Protein 5YXM (pdb70)

Secondary structure (DSSP, 8-state):
-PBPHHHHHHHHHHHHTS-GGG-SEEE--S-SSPB----GGGGG-TT-SEEE--SS---S----TT-TT--EEE--SS--------GGGTTT--EEE--SS-----TTGGG-TT--EEE-TTS---SHHHHHGGGG-TT--EEE-TTSHHHHHHHHTT-HHHHHHHHHHHSTT--EETTEEPPHHHHHHHHHH-

InterPro domains:
  IPR001611 Leucine-rich repeat [PS51450] (71-92)
  IPR001611 Leucine-rich repeat [PS51450] (94-115)
  IPR001611 Leucine-rich repeat [PS51450] (116-137)
  IPR025875 Leucine rich repeat 4 [PF12799] (51-89)
  IPR025875 Leucine rich repeat 4 [PF12799] (94-132)
  IPR032675 Leucine-rich repeat domain superfamily [G3DSA:3.80.10.10] (1-198)

Foldseek 3Di:
DAQAPVNLQVVQCVVPVDDQLQDQERASAQDVQFHADHAQVLLSNQNYQAYANAHGAYADDENNANNAQHAEYHHAHYAYADQDHCLRCLVHYAEYHHAHYAHAAQPNVLSNQNYAYYHHEQYAHADCVRLLSCLNNLNHAYYEHHNHNNCVVCVVVVRNLVVLLSSCLSRVRHQYYNNHGCDPVSSVVSVVVD

Sequence (194 aa):
KATTIKDAIRIFEERKSVVATEAEKVELHGMIPPIEKMDATLSTLKKACKHLALSTNNIEKISSLSGMMEENNLRILSLGRNLIKKIENLDAVADTLEELWISYNQIASLSGIEKLVNLRRVLYMMSNNKIITNWGEIDKLAALDDKLEEDLLLAGNPLYNDYKENNNATSSEEYRIEVVKRLPNLKKLDGMMPVDVDEREQQANVAR

Organism: Chlamydomonas reinhardtii (NCBI:txid3055)

Solvent-accessible surface area: 9622 Å² total; per-residue (Å²): 214,33,12,64,0,143,69,0,15,140,38,7,56,116,142,108,101,69,85,1,61,128,14,108,106,0,44,0,77,29,6,161,49,47,0,90,163,8,46,77,39,0,40,52,0,137,31,0,64,36,0,8,0,22,72,9,54,0,110,104,0,33,43,4,72,23,1,126,52,0,73,30,0,9,0,11,128,9,66,0,110,118,7,45,85,4,103,45,1,16,106,28,0,59,22,0,68,0,17,90,8,71,0,56,40,0,60,14,0,73,112,0,89,33,0,87,3,0,72,0,9,54,3,102,0,75,64,40,37,24,0,70,71,1,59,66,10,130,118,11,50,12,0,42,3,25,22,1,30,8,35,50,63,40,132,136,114,146,20,43,86,96,0,13,20,34,0,0,60,62,11,56,109,1,125,82,0,24,60,108,96,14,75,99,80,24,62,97,83,0,83,136,59,115

GO terms:
  GO:0036157 outer dynein arm (C, IDA)

Structure (mmCIF, N/CA/C/O backbone):
data_5YXM
#
_entry.id   5YXM
#
_cell.length_a   53.536
_cell.length_b   69.230
_cell.length_c   74.775
_cell.angle_alpha   90.00
_cell.angle_beta   90.00
_cell.angle_gamma   90.00
#
_symmetry.space_group_name_H-M   'P 21 21 21'
#
loop_
_entity.id
_entity.type
_entity.pdbx_description
1 polymer 'Dynein light chain 1, axonemal'
2 non-polymer 'PHOSPHATE ION'
3 water water
#
loop_
_atom_site.group_PDB
_atom_site.id
_atom_site.type_symbol
_atom_site.label_atom_id
_atom_site.label_alt_id
_atom_site.label_comp_id
_atom_site.label_asym_id
_atom_site.label_entity_id
_atom_site.label_seq_id
_atom_site.pdbx_PDB_ins_code
_atom_site.Cartn_x
_atom_site.Cartn_y
_atom_site.Cartn_z
_atom_site.occupancy
_atom_site.B_iso_or_equiv
_atom_site.auth_seq_id
_atom_site.auth_comp_id
_atom_site.auth_asym_id
_atom_site.auth_atom_id
_atom_site.pdbx_PDB_model_num
ATOM 1 N N . LYS A 1 8 ? 3.543 66.439 14.079 1.00 43.85 3 LYS A N 1
ATOM 2 C CA . LYS A 1 8 ? 3.149 65.345 14.952 1.00 40.77 3 LYS A CA 1
ATOM 3 C C . LYS A 1 8 ? 4.153 65.141 16.080 1.00 33.26 3 LYS A C 1
ATOM 4 O O . LYS A 1 8 ? 3.756 65.076 17.237 1.00 35.05 3 LYS A O 1
ATOM 10 N N . ALA A 1 9 ? 5.444 65.045 15.759 1.00 28.90 4 ALA A N 1
ATOM 11 C CA . ALA A 1 9 ? 6.442 64.898 16.813 1.00 22.36 4 ALA A CA 1
ATOM 12 C C . ALA A 1 9 ? 6.364 66.067 17.787 1.00 23.22 4 ALA A C 1
ATOM 13 O O . ALA A 1 9 ? 6.107 67.209 17.396 1.00 24.39 4 ALA A O 1
ATOM 15 N N . THR A 1 10 ? 6.602 65.783 19.062 1.00 18.89 5 THR A N 1
ATOM 16 C CA . THR A 1 10 ? 6.625 66.842 20.064 1.00 17.51 5 THR A CA 1
ATOM 17 C C . THR A 1 10 ? 7.834 67.743 19.848 1.00 19.66 5 THR A C 1
ATOM 18 O O . THR A 1 10 ? 8.964 67.262 19.724 1.00 17.73 5 THR A O 1
ATOM 22 N N . THR A 1 11 ? 7.599 69.051 19.776 1.00 17.41 6 THR A N 1
ATOM 23 C CA . THR A 1 11 ? 8.701 70.006 19.689 1.00 15.55 6 THR A CA 1
ATOM 24 C C . THR A 1 11 ? 9.279 70.317 21.067 1.00 16.59 6 THR A C 1
ATOM 25 O O . THR A 1 11 ? 8.676 70.045 22.105 1.00 16.53 6 THR A O 1
ATOM 29 N N . ILE A 1 12 ? 10.483 70.882 21.074 1.00 15.20 7 ILE A N 1
ATOM 30 C CA . ILE A 1 12 ? 11.085 71.275 22.352 1.00 15.39 7 ILE A CA 1
ATOM 31 C C . ILE A 1 12 ? 10.173 72.247 23.092 1.00 15.18 7 ILE A C 1
ATOM 32 O O . ILE A 1 12 ? 9.942 72.094 24.303 1.00 16.73 7 ILE A O 1
ATOM 37 N N . LYS A 1 13 ? 9.628 73.236 22.381 1.00 15.73 8 LYS A N 1
ATOM 38 C CA . LYS A 1 13 ? 8.727 74.204 23.002 1.00 15.77 8 LYS A CA 1
ATOM 39 C C . LYS A 1 13 ? 7.558 73.503 23.677 1.00 18.66 8 LYS A C 1
ATOM 40 O O . LYS A 1 13 ? 7.207 73.817 24.820 1.00 18.13 8 LYS A O 1
ATOM 46 N N . ASP A 1 14 ? 6.925 72.563 22.972 1.00 16.66 9 ASP A N 1
ATOM 47 C CA . ASP A 1 14 ? 5.778 71.866 23.540 1.00 19.48 9 ASP A CA 1
ATOM 48 C C . ASP A 1 14 ? 6.180 70.986 24.714 1.00 16.93 9 ASP A C 1
ATOM 49 O O . ASP A 1 14 ? 5.425 70.869 25.686 1.00 18.39 9 ASP A O 1
ATOM 54 N N . ALA A 1 15 ? 7.334 70.316 24.624 1.00 15.14 10 ALA A N 1
ATOM 55 C CA . ALA A 1 15 ? 7.806 69.505 25.743 1.00 14.11 10 ALA A CA 1
ATOM 56 C C . ALA A 1 15 ? 8.099 70.362 26.964 1.00 15.57 10 ALA A C 1
ATOM 57 O O . ALA A 1 15 ? 7.824 69.947 28.093 1.00 15.17 10 ALA A O 1
ATOM 59 N N . ILE A 1 16 ? 8.661 71.560 26.758 1.00 15.12 11 ILE A N 1
ATOM 60 C CA . ILE A 1 16 ? 8.898 72.453 27.892 1.00 13.67 11 ILE A CA 1
ATOM 61 C C . ILE A 1 16 ? 7.575 72.840 28.549 1.00 15.80 11 ILE A C 1
ATOM 62 O O . ILE A 1 16 ? 7.462 72.878 29.781 1.00 17.89 11 ILE A O 1
ATOM 67 N N . ARG A 1 17 ? 6.546 73.138 27.745 1.00 16.74 12 ARG A N 1
ATOM 68 C CA . ARG A 1 17 ? 5.238 73.483 28.314 1.00 19.37 12 ARG A CA 1
ATOM 69 C C . ARG A 1 17 ? 4.670 72.334 29.140 1.00 18.76 12 ARG A C 1
ATOM 70 O O . ARG A 1 17 ? 4.096 72.554 30.213 1.00 21.24 12 ARG A O 1
ATOM 78 N N . ILE A 1 18 ? 4.842 71.098 28.670 1.00 18.23 13 ILE A N 1
ATOM 79 C CA . ILE A 1 18 ? 4.369 69.934 29.414 1.00 18.27 13 ILE A CA 1
ATOM 80 C C . ILE A 1 18 ? 5.116 69.817 30.740 1.00 19.34 13 ILE A C 1
ATOM 81 O O . ILE A 1 18 ? 4.515 69.590 31.801 1.00 20.88 13 ILE A O 1
ATOM 86 N N . PHE A 1 19 ? 6.434 70.005 30.698 1.00 18.09 14 PHE A N 1
ATOM 87 C CA . PHE A 1 19 ? 7.259 69.971 31.903 1.00 16.52 14 PHE A CA 1
ATOM 88 C C . PHE A 1 19 ? 6.842 71.047 32.906 1.00 17.90 14 PHE A C 1
ATOM 89 O O . PHE A 1 19 ? 6.723 70.776 34.107 1.00 21.38 14 PHE A O 1
ATOM 97 N N . GLU A 1 20 ? 6.636 72.290 32.445 1.00 18.49 15 GLU A N 1
ATOM 98 C CA . GLU A 1 20 ? 6.246 73.348 33.374 1.00 19.25 15 GLU A CA 1
ATOM 99 C C . GLU A 1 20 ? 4.902 73.057 34.021 1.00 22.59 15 GLU A C 1
ATOM 100 O O . GLU A 1 20 ? 4.691 73.389 35.195 1.00 25.12 15 GLU A O 1
ATOM 106 N N . GLU A 1 21 ? 3.979 72.446 33.279 1.00 23.54 16 GLU A N 1
ATOM 107 C CA . GLU A 1 21 ? 2.675 72.159 33.859 1.00 27.76 16 GLU A CA 1
ATOM 108 C C . GLU A 1 21 ? 2.780 71.015 34.860 1.00 26.74 16 GLU A C 1
ATOM 109 O O . GLU A 1 21 ? 2.129 71.042 35.907 1.00 28.82 16 GLU A O 1
ATOM 115 N N . ARG A 1 22 ? 3.625 70.018 34.568 1.00 24.90 17 ARG A N 1
ATOM 116 C CA . ARG A 1 22 ? 3.786 68.895 35.487 1.00 24.40 17 ARG A CA 1
ATOM 117 C C . ARG A 1 22 ? 4.515 69.317 36.754 1.00 24.96 17 ARG A C 1
ATOM 118 O O . ARG A 1 22 ? 4.168 68.871 37.855 1.00 28.31 17 ARG A O 1
ATOM 126 N N . LYS A 1 23 ? 5.523 70.170 36.629 1.00 23.05 18 LYS A N 1
ATOM 127 C CA . LYS A 1 23 ? 6.398 70.467 37.753 1.00 24.38 18 LYS A CA 1
ATOM 128 C C . LYS A 1 23 ? 6.147 71.834 38.377 1.00 28.27 18 LYS A C 1
ATOM 129 O O . LYS A 1 23 ? 6.767 72.146 39.400 1.00 30.46 18 LYS A O 1
ATOM 135 N N . SER A 1 24 ? 5.268 72.651 37.793 1.00 25.76 19 SER A N 1
ATOM 136 C CA . SER A 1 24 ? 4.904 73.958 38.348 1.00 28.45 19 SER A CA 1
ATOM 137 C C . SER A 1 24 ? 6.130 74.838 38.587 1.00 29.50 19 SER A C 1
ATOM 138 O O . SER A 1 24 ? 6.312 75.411 39.662 1.00 32.51 19 SER A O 1
ATOM 141 N N . VAL A 1 25 ? 6.984 74.938 37.572 1.00 27.75 20 VAL A N 1
ATOM 142 C CA . VAL A 1 25 ? 8.174 75.775 37.634 1.00 28.49 20 VAL A CA 1
ATOM 143 C C . VAL A 1 25 ? 8.297 76.509 36.312 1.00 26.51 20 VAL A C 1
ATOM 144 O O . VAL A 1 25 ? 7.664 76.150 35.317 1.00 26.39 20 VAL A O 1
ATOM 148 N N . VAL A 1 26 ? 9.084 77.580 36.327 1.00 27.64 21 VAL A N 1
ATOM 149 C CA . VAL A 1 26 ? 9.449 78.298 35.113 1.00 25.29 21 VAL A CA 1
ATOM 150 C C . VAL A 1 26 ? 10.684 77.614 34.543 1.00 20.69 21 VAL A C 1
ATOM 151 O O . VAL A 1 26 ? 11.715 77.521 35.219 1.00 21.32 21 VAL A O 1
ATOM 155 N N . ALA A 1 27 ? 10.578 77.104 33.310 1.00 18.14 22 ALA A N 1
ATOM 156 C CA . ALA A 1 27 ? 11.646 76.232 32.830 1.00 17.13 22 ALA A CA 1
ATOM 157 C C . ALA A 1 27 ? 12.932 77.006 32.598 1.00 18.28 22 ALA A C 1
ATOM 158 O O . ALA A 1 27 ? 14.014 76.436 32.748 1.00 18.59 22 ALA A O 1
ATOM 160 N N . THR A 1 28 ? 12.843 78.306 32.282 1.00 16.65 23 THR A N 1
ATOM 161 C CA . THR A 1 28 ? 14.056 79.087 32.074 1.00 19.14 23 THR A CA 1
ATOM 162 C C . THR A 1 28 ? 14.900 79.201 33.330 1.00 19.35 23 THR A C 1
ATOM 163 O O . THR A 1 28 ? 16.082 79.549 33.230 1.00 20.54 23 THR A O 1
ATOM 167 N N . GLU A 1 29 ? 14.318 78.948 34.500 1.00 18.68 24 GLU A N 1
ATOM 168 C CA . GLU A 1 29 ? 15.000 79.062 35.786 1.00 21.54 24 GLU A CA 1
ATOM 169 C C . GLU A 1 29 ? 15.334 77.713 36.410 1.00 18.65 24 GLU A C 1
ATOM 170 O O . GLU A 1 29 ? 15.943 77.686 37.489 1.00 21.02 24 GLU A O 1
ATOM 176 N N . ALA A 1 30 ? 14.925 76.610 35.776 1.00 17.23 25 ALA A N 1
ATOM 177 C CA . ALA A 1 30 ? 15.068 75.266 36.336 1.00 16.91 25 ALA A CA 1
ATOM 178 C C . ALA A 1 30 ? 16.469 74.710 36.125 1.00 18.64 25 ALA A C 1
ATOM 179 O O . ALA A 1 30 ? 17.021 74.800 35.031 1.00 16.91 25 ALA A O 1
ATOM 181 N N . GLU A 1 31 ? 17.020 74.078 37.166 1.00 17.80 26 GLU A N 1
ATOM 182 C CA . GLU A 1 31 ? 18.308 73.400 37.012 1.00 17.75 26 GLU A CA 1
ATOM 183 C C . GLU A 1 31 ? 18.171 72.046 36.318 1.00 18.40 26 GLU A C 1
ATOM 184 O O . GLU A 1 31 ? 19.044 71.650 35.547 1.00 20.46 26 GLU A O 1
ATOM 190 N N . LYS A 1 32 ? 17.102 71.314 36.560 1.00 16.58 27 LYS A N 1
ATOM 191 C CA . LYS A 1 32 ? 16.875 70.035 35.893 1.00 14.60 27 LYS A CA 1
ATOM 192 C C . LYS A 1 32 ? 15.619 70.192 35.058 1.00 15.59 27 LYS A C 1
ATOM 193 O O . LYS A 1 32 ? 14.544 70.494 35.599 1.00 19.64 27 LYS A O 1
ATOM 199 N N . VAL A 1 33 ? 15.769 70.058 33.748 1.00 13.53 28 VAL A N 1
ATOM 200 C CA . VAL A 1 33 ? 14.658 70.196 32.820 1.00 14.20 28 VAL A CA 1
ATOM 201 C C . VAL A 1 33 ? 14.333 68.809 32.279 1.00 14.45 28 VAL A C 1
ATOM 202 O O . VAL A 1 33 ? 15.159 68.193 31.596 1.00 13.44 28 VAL A O 1
ATOM 206 N N . GLU A 1 34 ? 13.136 68.317 32.581 1.00 14.00 29 GLU A N 1
ATOM 207 C CA . GLU A 1 34 ? 12.748 66.934 32.284 1.00 14.02 29 GLU A CA 1
ATOM 208 C C . GLU A 1 34 ? 11.889 66.913 31.026 1.00 13.77 29 GLU A C 1
ATOM 209 O O . GLU A 1 34 ? 10.702 67.243 31.068 1.00 16.94 29 GLU A O 1
ATOM 215 N N . LEU A 1 35 ? 12.499 66.526 29.897 1.00 11.16 30 LEU A N 1
ATOM 216 C CA . LEU A 1 35 ? 11.811 66.421 28.614 1.00 12.75 30 LEU A CA 1
ATOM 217 C C . LEU A 1 35 ? 11.834 64.985 28.096 1.00 13.09 30 LEU A C 1
ATOM 218 O O . LEU A 1 35 ? 11.822 64.756 26.883 1.00 15.08 30 LEU A O 1
ATOM 223 N N . HIS A 1 36 ? 11.873 64.015 28.994 1.00 14.42 31 HIS A N 1
ATOM 224 C CA . HIS A 1 36 ? 12.013 62.628 28.581 1.00 15.18 31 HIS A CA 1
ATOM 225 C C . HIS A 1 36 ? 10.663 61.976 28.336 1.00 16.23 31 HIS A C 1
ATOM 226 O O . HIS A 1 36 ? 9.652 62.318 28.954 1.00 18.67 31 HIS A O 1
ATOM 233 N N . GLY A 1 37 ? 10.652 61.008 27.419 1.00 14.50 32 GLY A N 1
ATOM 234 C CA . GLY A 1 37 ? 9.490 60.170 27.249 1.00 15.35 32 GLY A CA 1
ATOM 235 C C . GLY A 1 37 ? 8.275 60.881 26.699 1.00 18.17 32 GLY A C 1
ATOM 236 O O . GLY A 1 37 ? 7.149 60.566 27.100 1.00 22.56 32 GLY A O 1
ATOM 237 N N . MET A 1 38 ? 8.466 61.833 25.786 1.00 17.18 33 MET A N 1
ATOM 238 C CA . MET A 1 38 ? 7.304 62.543 25.259 1.00 19.56 33 MET A CA 1
ATOM 239 C C . MET A 1 38 ? 6.511 61.643 24.326 1.00 22.41 33 MET A C 1
ATOM 240 O O . MET A 1 38 ? 7.058 60.741 23.683 1.00 21.26 33 MET A O 1
ATOM 245 N N . ILE A 1 39 ? 5.203 61.886 24.267 1.00 22.32 34 ILE A N 1
ATOM 246 C CA . ILE A 1 39 ? 4.313 61.178 23.354 1.00 24.99 34 ILE A CA 1
ATOM 247 C C . ILE A 1 39 ? 3.494 62.207 22.580 1.00 27.25 34 ILE A C 1
ATOM 248 O O . ILE A 1 39 ? 2.672 62.908 23.183 1.00 29.90 34 ILE A O 1
ATOM 253 N N . PRO A 1 40 ? 3.678 62.353 21.256 1.00 25.10 35 PRO A N 1
ATOM 254 C CA . PRO A 1 40 ? 4.637 61.630 20.416 1.00 23.61 35 PRO A CA 1
ATOM 255 C C . PRO A 1 40 ? 6.071 61.998 20.759 1.00 21.79 35 PRO A C 1
ATOM 256 O O . PRO A 1 40 ? 6.342 63.079 21.287 1.00 21.10 35 PRO A O 1
ATOM 260 N N . PRO A 1 41 ? 7.005 61.099 20.484 1.00 18.55 36 PRO A N 1
ATOM 261 C CA . PRO A 1 41 ? 8.393 61.374 20.862 1.00 15.94 36 PRO A CA 1
ATOM 262 C C . PRO A 1 41 ? 8.942 62.639 20.220 1.00 17.49 36 PRO A C 1
ATOM 263 O O . PRO A 1 41 ? 8.566 63.024 19.105 1.00 18.53 36 PRO A O 1
ATOM 267 N N . ILE A 1 42 ? 9.857 63.287 20.936 1.00 13.60 37 ILE A N 1
ATOM 268 C CA . ILE A 1 42 ? 10.631 64.358 20.326 1.00 14.05 37 ILE A CA 1
ATOM 269 C C . ILE A 1 42 ? 11.518 63.764 19.251 1.00 14.83 37 ILE A C 1
ATOM 270 O O . ILE A 1 42 ? 12.096 62.687 19.426 1.00 14.46 37 ILE A O 1
ATOM 275 N N . GLU A 1 43 ? 11.629 64.459 18.122 1.00 13.52 38 GLU A N 1
ATOM 276 C CA . GLU A 1 43 ? 12.512 64.012 17.052 1.00 14.75 38 GLU A CA 1
ATOM 277 C C . GLU A 1 43 ? 13.692 64.941 16.817 1.00 15.47 38 GLU A C 1
ATOM 278 O O . GLU A 1 43 ? 14.704 64.496 16.277 1.00 16.53 38 GLU A O 1
ATOM 284 N N . LYS A 1 44 ? 13.576 66.220 17.164 1.00 14.05 39 LYS A N 1
ATOM 285 C CA . LYS A 1 44 ? 14.598 67.215 16.859 1.00 14.62 39 LYS A CA 1
ATOM 286 C C . LYS A 1 44 ? 14.859 68.067 18.083 1.00 13.34 39 LYS A C 1
ATOM 287 O O . LYS A 1 44 ? 13.924 68.573 18.709 1.00 15.74 39 LYS A O 1
ATOM 293 N N . MET A 1 45 ? 16.135 68.253 18.391 1.00 12.07 40 MET A N 1
ATOM 294 C CA . MET A 1 45 ? 16.539 69.352 19.262 1.00 11.69 40 MET A CA 1
ATOM 295 C C . MET A 1 45 ? 16.457 70.633 18.443 1.00 11.90 40 MET A C 1
ATOM 296 O O . MET A 1 45 ? 16.569 70.607 17.210 1.00 15.70 40 MET A O 1
ATOM 301 N N . ASP A 1 46 ? 16.232 71.758 19.129 1.00 12.34 41 ASP A N 1
ATOM 302 C CA . ASP A 1 46 ? 16.078 73.004 18.387 1.00 12.45 41 ASP A CA 1
ATOM 303 C C . ASP A 1 46 ? 16.409 74.195 19.278 1.00 12.46 41 ASP A C 1
ATOM 304 O O . ASP A 1 46 ? 16.730 74.059 20.470 1.00 13.77 41 ASP A O 1
ATOM 309 N N . ALA A 1 47 ? 16.333 75.374 18.665 1.00 14.11 42 ALA A N 1
ATOM 310 C CA . ALA A 1 47 ? 16.793 76.622 19.268 1.00 15.26 42 ALA A CA 1
ATOM 311 C C . ALA A 1 47 ? 16.022 76.985 20.530 1.00 15.53 42 ALA A C 1
ATOM 312 O O . ALA A 1 47 ? 16.470 77.853 21.275 1.00 15.45 42 ALA A O 1
ATOM 314 N N . THR A 1 48 ? 14.866 76.372 20.777 1.00 14.93 43 THR A N 1
ATOM 315 C CA . THR A 1 48 ? 14.151 76.661 22.014 1.00 15.63 43 THR A CA 1
ATOM 316 C C . THR A 1 48 ? 14.954 76.228 23.238 1.00 13.66 43 THR A C 1
ATOM 317 O O . THR A 1 48 ? 14.757 76.793 24.327 1.00 16.41 43 THR A O 1
ATOM 321 N N . LEU A 1 49 ? 15.895 75.290 23.067 1.00 12.88 44 LEU A N 1
ATOM 322 C CA . LEU A 1 49 ? 16.773 74.922 24.179 1.00 12.46 44 LEU A CA 1
ATOM 323 C C . LEU A 1 49 ? 17.583 76.117 24.677 1.00 12.88 44 LEU A C 1
ATOM 324 O O . LEU A 1 49 ? 18.001 76.131 25.837 1.00 13.14 44 LEU A O 1
ATOM 329 N N . SER A 1 50 ? 17.842 77.113 23.819 1.00 12.87 45 SER A N 1
ATOM 330 C CA . SER A 1 50 ? 18.602 78.279 24.255 1.00 13.57 45 SER A CA 1
ATOM 331 C C . SER A 1 50 ? 17.900 79.045 25.367 1.00 15.86 45 SER A C 1
ATOM 332 O O . SER A 1 50 ? 18.538 79.880 26.014 1.00 18.82 45 SER A O 1
ATOM 335 N N . THR A 1 51 ? 16.605 78.806 25.582 1.00 14.26 46 THR A N 1
ATOM 336 C CA . THR A 1 51 ? 15.900 79.508 26.648 1.00 17.02 46 THR A CA 1
ATOM 337 C C . THR A 1 51 ? 16.214 78.932 28.021 1.00 15.81 46 THR A C 1
ATOM 338 O O . THR A 1 51 ? 15.958 79.614 29.022 1.00 19.10 46 THR A O 1
ATOM 342 N N . LEU A 1 52 ? 16.781 77.734 28.075 1.00 14.59 47 LEU A N 1
ATOM 343 C CA . LEU A 1 52 ? 16.981 77.018 29.343 1.00 15.50 47 LEU A CA 1
ATOM 344 C C . LEU A 1 52 ? 18.292 77.479 29.982 1.00 15.28 47 LEU A C 1
ATOM 345 O O . LEU A 1 52 ? 19.250 76.719 30.161 1.00 15.78 47 LEU A O 1
ATOM 350 N N . LYS A 1 53 ? 18.294 78.754 30.377 1.00 17.35 48 LYS A N 1
ATOM 351 C CA A LYS A 1 53 ? 19.544 79.379 30.778 0.51 19.33 48 LYS A CA 1
ATOM 352 C CA B LYS A 1 53 ? 19.514 79.423 30.819 0.49 19.42 48 LYS A CA 1
ATOM 353 C C . LYS A 1 53 ? 20.072 78.815 32.093 1.00 20.53 48 LYS A C 1
ATOM 354 O O . LYS A 1 53 ? 21.289 78.787 32.290 1.00 21.38 48 LYS A O 1
ATOM 365 N N . ALA A 1 54 ? 19.200 78.352 32.990 1.00 16.84 49 ALA A N 1
ATOM 366 C CA . ALA A 1 54 ? 19.658 77.840 34.276 1.00 16.44 49 ALA A CA 1
ATOM 367 C C . ALA A 1 54 ? 1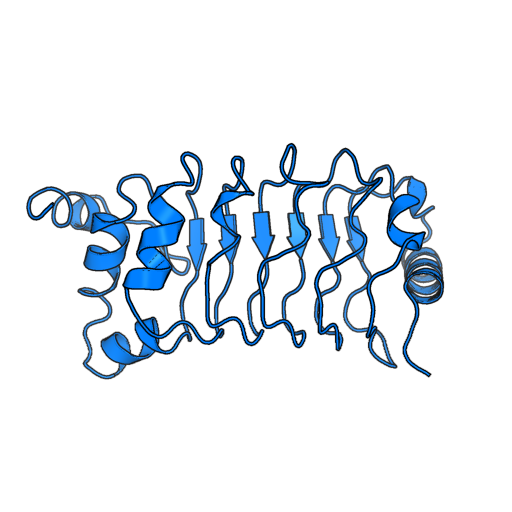9.969 76.349 34.246 1.00 17.01 49 ALA A C 1
ATOM 368 O O . ALA A 1 54 ? 20.449 75.814 35.248 1.00 18.27 49 ALA A O 1
ATOM 370 N N . CYS A 1 55 ? 19.764 75.692 33.127 1.00 16.07 50 CYS A N 1
ATOM 371 C CA . CYS A 1 55 ? 19.761 74.234 33.107 1.00 15.76 50 CYS A CA 1
ATOM 372 C C . CYS A 1 55 ? 21.155 73.653 33.326 1.00 16.12 50 CYS A C 1
ATOM 373 O O . CYS A 1 55 ? 22.110 73.982 32.605 1.00 16.02 50 CYS A O 1
ATOM 376 N N . LYS A 1 56 ? 21.255 72.793 34.336 1.00 13.15 51 LYS A N 1
ATOM 377 C CA . LYS A 1 56 ? 22.455 72.017 34.629 1.00 14.13 51 LYS A CA 1
ATOM 378 C C . LYS A 1 56 ? 22.314 70.564 34.198 1.00 13.10 51 LYS A C 1
ATOM 379 O O . LYS A 1 56 ? 23.328 69.915 33.922 1.00 15.59 51 LYS A O 1
ATOM 385 N N . HIS A 1 57 ? 21.087 70.066 34.080 1.00 13.77 52 HIS A N 1
ATOM 386 C CA . HIS A 1 57 ? 20.817 68.665 33.739 1.00 12.75 52 HIS A CA 1
ATOM 387 C C . HIS A 1 57 ? 19.656 68.681 32.765 1.00 12.58 52 HIS A C 1
ATOM 388 O O . HIS A 1 57 ? 18.533 69.018 33.149 1.00 14.80 52 HIS A O 1
ATOM 395 N N . LEU A 1 58 ? 19.942 68.387 31.493 1.00 11.25 53 LEU A N 1
ATOM 396 C CA . LEU A 1 58 ? 18.941 68.368 30.432 1.00 10.99 53 LEU A CA 1
ATOM 397 C C . LEU A 1 58 ? 18.611 66.911 30.148 1.00 11.44 53 LEU A C 1
ATOM 398 O O . LEU A 1 58 ? 19.471 66.171 29.661 1.00 12.88 53 LEU A O 1
ATOM 403 N N . ALA A 1 59 ? 17.369 66.500 30.423 1.00 11.49 54 ALA A N 1
ATOM 404 C CA . ALA A 1 59 ? 16.955 65.100 30.240 1.00 11.49 54 ALA A CA 1
ATOM 405 C C . ALA A 1 59 ? 16.071 65.014 29.000 1.00 12.47 54 ALA A C 1
ATOM 406 O O . ALA A 1 59 ? 14.901 65.410 29.031 1.00 13.63 54 ALA A O 1
ATOM 408 N N . LEU A 1 60 ? 16.656 64.542 27.903 1.00 9.87 55 LEU A N 1
ATOM 409 C CA . LEU A 1 60 ? 15.965 64.361 26.634 1.00 10.79 55 LEU A CA 1
ATOM 410 C C . LEU A 1 60 ? 15.878 62.880 26.281 1.00 10.77 55 LEU A C 1
ATOM 411 O O . LEU A 1 60 ? 15.649 62.515 25.125 1.00 11.63 55 LEU A O 1
ATOM 416 N N . SER A 1 61 ? 16.053 62.021 27.277 1.00 10.96 56 SER A N 1
ATOM 417 C CA . SER A 1 61 ? 16.073 60.586 27.065 1.00 10.66 56 SER A CA 1
ATOM 418 C C . SER A 1 61 ? 14.695 60.066 26.657 1.00 11.87 56 SER A C 1
ATOM 419 O O . SER A 1 61 ? 13.653 60.709 26.860 1.00 13.89 56 SER A O 1
ATOM 422 N N . THR A 1 62 ? 14.699 58.876 26.054 1.00 10.58 57 THR A N 1
ATOM 423 C CA . THR A 1 62 ? 13.473 58.157 25.728 1.00 11.21 57 THR A CA 1
ATOM 424 C C . THR A 1 62 ? 12.614 58.993 24.771 1.00 10.65 57 THR A C 1
ATOM 425 O O . THR A 1 62 ? 11.450 59.287 25.027 1.00 14.09 57 THR A O 1
ATOM 429 N N . ASN A 1 63 ? 13.223 59.336 23.640 1.00 10.84 58 ASN A N 1
ATOM 430 C CA . ASN A 1 63 ? 12.545 60.031 22.547 1.00 12.13 58 ASN A CA 1
ATOM 431 C C . ASN A 1 63 ? 13.020 59.379 21.251 1.00 13.49 58 ASN A C 1
ATOM 432 O O . ASN A 1 63 ? 13.512 58.237 21.245 1.00 14.38 58 ASN A O 1
ATOM 437 N N . ASN A 1 64 ? 12.877 60.096 20.134 1.00 12.62 59 ASN A N 1
ATOM 438 C CA . ASN A 1 64 ? 13.261 59.579 18.824 1.00 13.41 59 ASN A CA 1
ATOM 439 C C . ASN A 1 64 ? 14.277 60.509 18.169 1.00 12.46 59 ASN A C 1
ATOM 440 O O . ASN A 1 64 ? 14.235 60.739 16.952 1.00 14.76 59 ASN A O 1
ATOM 445 N N . ILE A 1 65 ? 15.177 61.081 18.970 1.00 12.06 60 ILE A N 1
ATOM 446 C CA . ILE A 1 65 ? 16.143 62.043 18.453 1.00 11.14 60 ILE A CA 1
ATOM 447 C C . ILE A 1 65 ? 17.214 61.317 17.652 1.00 13.48 60 ILE A C 1
ATOM 448 O O . ILE A 1 65 ? 17.806 60.337 18.124 1.00 14.76 60 ILE A O 1
ATOM 453 N N . GLU A 1 66 ? 17.491 61.808 16.445 1.00 13.68 61 GLU A N 1
ATOM 454 C CA . GLU A 1 66 ? 18.492 61.185 15.593 1.00 16.42 61 GLU A CA 1
ATOM 455 C C . GLU A 1 66 ? 19.807 61.936 15.581 1.00 16.44 61 GLU A C 1
ATOM 456 O O . GLU A 1 66 ? 20.836 61.336 15.255 1.00 19.63 61 GLU A O 1
ATOM 462 N N . LYS A 1 67 ? 19.790 63.224 15.919 1.00 15.00 62 LYS A N 1
ATOM 463 C CA . LYS A 1 67 ? 20.952 64.088 15.798 1.00 14.19 62 LYS A CA 1
ATOM 464 C C . LYS A 1 67 ? 21.095 64.929 17.050 1.00 13.77 62 LYS A C 1
ATOM 465 O O . LYS A 1 67 ? 20.129 65.564 17.481 1.00 14.71 62 LYS A O 1
ATOM 471 N N . ILE A 1 68 ? 22.295 64.960 17.626 1.00 13.04 63 ILE A N 1
ATOM 472 C CA . ILE A 1 68 ? 22.591 65.976 18.639 1.00 12.31 63 ILE A CA 1
ATOM 473 C C . ILE A 1 68 ? 22.686 67.318 17.923 1.00 12.94 63 ILE A C 1
ATOM 474 O O . ILE A 1 68 ? 23.403 67.434 16.934 1.00 14.81 63 ILE A O 1
ATOM 479 N N . SER A 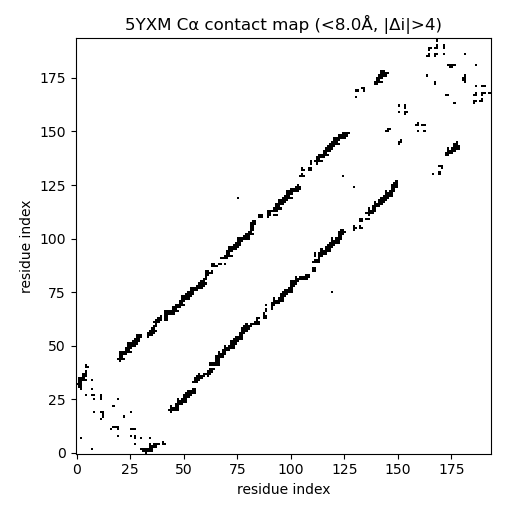1 69 ? 21.977 68.337 18.432 1.00 11.54 64 SER A N 1
ATOM 480 C CA . SER A 1 69 ? 22.063 69.671 17.834 1.00 13.03 64 SER A CA 1
ATOM 481 C C . SER A 1 69 ? 21.574 70.699 18.845 1.00 12.28 64 SER A C 1
ATOM 482 O O . SER A 1 69 ? 20.973 70.367 19.865 1.00 12.75 64 SER A O 1
ATOM 485 N N . SER A 1 70 ? 21.812 71.969 18.527 1.00 14.05 65 SER A N 1
ATOM 486 C CA . SER A 1 70 ? 21.065 73.082 19.137 1.00 13.32 65 SER A CA 1
ATOM 487 C C . SER A 1 70 ? 21.332 73.247 20.628 1.00 13.92 65 SER A C 1
ATOM 488 O O . SER A 1 70 ? 20.434 73.650 21.378 1.00 14.13 65 SER A O 1
ATOM 491 N N . LEU A 1 71 ? 22.580 73.050 21.046 1.00 12.95 66 LEU A N 1
ATOM 492 C CA . LEU A 1 71 ? 22.901 73.162 22.462 1.00 13.44 66 LEU A CA 1
ATOM 493 C C . LEU A 1 71 ? 23.374 74.559 22.877 1.00 13.68 66 LEU A C 1
ATOM 494 O O . LEU A 1 71 ? 23.683 74.752 24.053 1.00 16.57 66 LEU A O 1
ATOM 499 N N . SER A 1 72 ? 23.375 75.549 21.984 1.00 13.02 67 SER A N 1
ATOM 500 C CA . SER A 1 72 ? 23.819 76.886 22.360 1.00 14.69 67 SER A CA 1
ATOM 501 C C . SER A 1 72 ? 22.876 77.532 23.374 1.00 17.73 67 SER A C 1
ATOM 502 O O . SER A 1 72 ? 21.672 77.274 23.392 1.00 20.28 67 SER A O 1
ATOM 505 N N . GLY A 1 73 ? 23.443 78.392 24.219 1.00 16.94 68 GLY A N 1
ATOM 506 C CA . GLY A 1 73 ? 22.637 79.166 25.143 1.00 18.43 68 GLY A CA 1
ATOM 507 C C . GLY A 1 73 ? 22.433 78.536 26.508 1.00 18.50 68 GLY A C 1
ATOM 508 O O . GLY A 1 73 ? 21.828 79.184 27.380 1.00 22.30 68 GLY A O 1
ATOM 509 N N . MET A 1 74 ? 22.904 77.309 26.714 1.00 17.63 69 MET A N 1
ATOM 510 C CA A MET A 1 74 ? 22.813 76.666 28.025 0.60 18.59 69 MET A CA 1
ATOM 511 C CA B MET A 1 74 ? 22.817 76.627 28.008 0.40 18.26 69 MET A CA 1
ATOM 512 C C . MET A 1 74 ? 24.194 76.710 28.670 1.00 16.75 69 MET A C 1
ATOM 513 O O . MET A 1 74 ? 24.967 75.746 28.659 1.00 16.35 69 MET A O 1
ATOM 522 N N . GLU A 1 75 ? 24.480 77.862 29.278 1.00 18.98 70 GLU A N 1
ATOM 523 C CA A GLU A 1 75 ? 25.823 78.215 29.717 0.54 19.88 70 GLU A CA 1
ATOM 524 C CA B GLU A 1 75 ? 25.840 78.178 29.689 0.46 19.88 70 GLU A CA 1
ATOM 525 C C . GLU A 1 75 ? 26.266 77.481 30.973 1.00 19.08 70 GLU A C 1
ATOM 526 O O . GLU A 1 75 ? 27.441 77.573 31.334 1.00 22.44 70 GLU A O 1
ATOM 537 N N . ASN A 1 76 ? 25.373 76.772 31.657 1.00 20.29 71 ASN A N 1
ATOM 538 C CA A ASN A 1 76 ? 25.734 76.060 32.878 0.68 20.24 71 ASN A CA 1
ATOM 539 C CA B ASN A 1 76 ? 25.852 76.042 32.830 0.32 20.57 71 ASN A CA 1
ATOM 540 C C . ASN A 1 76 ? 25.497 74.563 32.769 1.00 17.93 71 ASN A C 1
ATOM 541 O O . ASN A 1 76 ? 25.479 73.891 33.803 1.00 18.41 71 ASN A O 1
ATOM 550 N N . LEU A 1 77 ? 25.294 74.034 31.561 1.00 15.00 72 LEU A N 1
ATOM 551 C CA . LEU A 1 77 ? 24.935 72.628 31.391 1.00 13.02 72 LEU A CA 1
ATOM 552 C C . LEU A 1 77 ? 26.062 71.708 31.855 1.00 14.39 72 LEU A C 1
ATOM 553 O O . LEU A 1 77 ? 27.197 71.814 31.378 1.00 15.52 72 LEU A O 1
ATOM 558 N N . ARG A 1 78 ? 25.743 70.814 32.785 1.00 13.55 73 ARG A N 1
ATOM 559 C CA . ARG A 1 78 ? 26.693 69.851 33.339 1.00 13.33 73 ARG A CA 1
ATOM 560 C C . ARG A 1 78 ? 26.411 68.428 32.901 1.00 14.27 73 ARG A C 1
ATOM 561 O O . ARG A 1 78 ? 27.355 67.666 32.707 1.00 14.48 73 ARG A O 1
ATOM 569 N N . ILE A 1 79 ? 25.138 68.064 32.764 1.00 11.35 74 ILE A N 1
ATOM 570 C CA . ILE A 1 79 ? 24.713 66.690 32.441 1.00 11.61 74 ILE A CA 1
ATOM 571 C C . ILE A 1 79 ? 23.830 66.766 31.213 1.00 12.34 74 ILE A C 1
ATOM 572 O O . ILE A 1 79 ? 22.780 67.421 31.235 1.00 12.46 74 ILE A O 1
ATOM 577 N N . LEU A 1 80 ? 24.250 66.122 30.137 1.00 10.12 75 LEU A N 1
ATOM 578 C CA . LEU A 1 80 ? 23.426 65.987 28.943 1.00 8.81 75 LEU A CA 1
ATOM 579 C C . LEU A 1 80 ? 22.960 64.543 28.859 1.00 10.27 75 LEU A C 1
ATOM 580 O O . LEU A 1 80 ? 23.779 63.627 28.739 1.00 10.25 75 LEU A O 1
ATOM 585 N N . SER A 1 81 ? 21.648 64.347 28.978 1.00 10.38 76 SER A N 1
ATOM 586 C CA . SER A 1 81 ? 21.049 63.018 29.085 1.00 9.59 76 SER A CA 1
ATOM 587 C C . SER A 1 81 ? 20.208 62.757 27.840 1.00 10.57 76 SER A C 1
ATOM 588 O O . SER A 1 81 ? 19.181 63.416 27.626 1.00 10.93 76 SER A O 1
ATOM 591 N N . LEU A 1 82 ? 20.661 61.791 27.027 1.00 9.84 77 LEU A N 1
ATOM 592 C CA . LEU A 1 82 ? 20.089 61.468 25.719 1.00 9.65 77 LEU A CA 1
ATOM 593 C C . LEU A 1 82 ? 19.895 59.967 25.538 1.00 9.71 77 LEU A C 1
ATOM 594 O O . LEU A 1 82 ? 19.782 59.496 24.400 1.00 9.86 77 LEU A O 1
ATOM 599 N N . GLY A 1 83 ? 19.896 59.196 26.628 1.00 9.64 78 GLY A N 1
ATOM 600 C CA . GLY A 1 83 ? 19.736 57.759 26.513 1.00 10.72 78 GLY A CA 1
ATOM 601 C C . GLY A 1 83 ? 18.418 57.396 25.857 1.00 11.07 78 GLY A C 1
ATOM 602 O O . GLY A 1 83 ? 17.462 58.161 25.894 1.00 10.68 78 GLY A O 1
ATOM 603 N N . ARG A 1 84 ? 18.379 56.210 25.236 1.00 10.85 79 ARG A N 1
ATOM 604 C CA . ARG A 1 84 ? 17.168 55.718 24.570 1.00 11.53 79 ARG A CA 1
ATOM 605 C C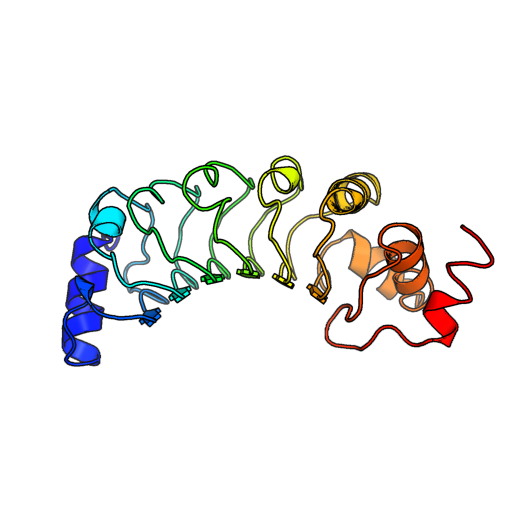 . ARG A 1 84 ? 16.667 56.715 23.529 1.00 13.17 79 ARG A C 1
ATOM 606 O O . ARG A 1 84 ? 15.528 57.183 23.563 1.00 13.15 79 ARG A O 1
ATOM 614 N N . ASN A 1 85 ? 17.539 57.001 22.563 1.00 11.41 80 ASN A N 1
ATOM 615 C CA . ASN A 1 85 ? 17.131 57.757 21.386 1.00 11.15 80 ASN A CA 1
ATOM 616 C C . ASN A 1 85 ? 17.629 57.000 20.156 1.00 13.76 80 ASN A C 1
ATOM 617 O O . ASN A 1 85 ? 17.803 55.780 20.217 1.00 15.21 80 ASN A O 1
ATOM 622 N N . LEU A 1 86 ? 17.865 57.692 19.036 1.00 12.35 81 LEU A N 1
ATOM 623 C CA . LEU A 1 86 ? 18.280 57.072 17.783 1.00 14.21 81 LEU A CA 1
ATOM 624 C C . LEU A 1 86 ? 19.578 57.685 17.275 1.00 13.67 81 LEU A C 1
ATOM 625 O O . LEU A 1 86 ? 19.827 57.741 16.059 1.00 18.47 81 LEU A O 1
ATOM 630 N N . ILE A 1 87 ? 20.431 58.114 18.205 1.00 12.67 82 ILE A N 1
ATOM 631 C CA . ILE A 1 87 ? 21.638 58.857 17.854 1.00 11.57 82 ILE A CA 1
ATOM 632 C C . ILE A 1 87 ? 22.725 57.918 17.360 1.00 14.14 82 ILE A C 1
ATOM 633 O O . ILE A 1 87 ? 22.951 56.840 17.913 1.00 14.63 82 ILE A O 1
ATOM 638 N N . LYS A 1 88 ? 23.426 58.343 16.310 1.00 14.87 83 LYS A N 1
ATOM 639 C CA . LYS A 1 88 ? 24.507 57.555 15.750 1.00 16.35 83 LYS A CA 1
ATOM 640 C C . LYS A 1 88 ? 25.876 58.182 15.937 1.00 18.26 83 LYS A C 1
ATOM 641 O O . LYS A 1 88 ? 26.873 57.464 15.840 1.00 21.27 83 LYS A O 1
ATOM 647 N N . LYS A 1 89 ? 25.948 59.498 16.144 1.00 17.33 84 LYS A N 1
ATOM 648 C CA . LYS A 1 89 ? 27.211 60.228 16.121 1.00 16.39 84 LYS A CA 1
ATOM 649 C C . LYS A 1 89 ? 27.312 61.193 17.292 1.00 15.83 84 LYS A C 1
ATOM 650 O O . LYS A 1 89 ? 26.340 61.870 17.641 1.00 17.08 84 LYS A O 1
ATOM 656 N N . ILE A 1 90 ? 28.498 61.220 17.898 1.00 17.95 85 ILE A N 1
ATOM 657 C CA . ILE A 1 90 ? 28.876 62.238 18.872 1.00 17.07 85 ILE A CA 1
ATOM 658 C C . ILE A 1 90 ? 29.339 63.464 18.094 1.00 18.28 85 ILE A C 1
ATOM 659 O O . ILE A 1 90 ? 30.378 63.423 17.432 1.00 20.94 85 ILE A O 1
ATOM 664 N N . GLU A 1 91 ? 28.595 64.560 18.199 1.00 15.39 86 GLU A N 1
ATOM 665 C CA . GLU A 1 91 ? 28.883 65.747 17.395 1.00 15.58 86 GLU A CA 1
ATOM 666 C C . GLU A 1 91 ? 28.077 66.912 17.955 1.00 12.46 86 GLU A C 1
ATOM 667 O O . GLU A 1 91 ? 27.136 66.723 18.729 1.00 14.73 86 GLU A O 1
ATOM 673 N N . ASN A 1 92 ? 28.438 68.120 17.497 1.00 14.15 87 ASN A N 1
ATOM 674 C CA . ASN A 1 92 ? 27.692 69.364 17.781 1.00 13.90 87 ASN A CA 1
ATOM 675 C C . ASN A 1 92 ? 27.610 69.661 19.274 1.00 14.72 87 ASN A C 1
ATOM 676 O O . ASN A 1 92 ? 26.605 70.182 19.763 1.00 18.48 87 ASN A O 1
ATOM 681 N N . LEU A 1 93 ? 28.708 69.413 19.979 1.00 14.90 88 LEU A N 1
ATOM 682 C CA . LEU A 1 93 ? 28.771 69.666 21.410 1.00 16.46 88 LEU A CA 1
ATOM 683 C C . LEU A 1 93 ? 29.671 70.837 21.770 1.00 17.45 88 LEU A C 1
ATOM 684 O O . LEU A 1 93 ? 29.908 71.066 22.960 1.00 17.78 88 LEU A O 1
ATOM 689 N N . ASP A 1 94 ? 30.206 71.558 20.789 1.00 19.26 89 ASP A N 1
ATOM 690 C CA . ASP A 1 94 ? 31.153 72.622 21.111 1.00 21.14 89 ASP A CA 1
ATOM 691 C C . ASP A 1 94 ? 30.563 73.651 22.064 1.00 21.14 89 ASP A C 1
ATOM 692 O O . ASP A 1 94 ? 31.292 74.220 22.879 1.00 22.05 89 ASP A O 1
ATOM 697 N N . ALA A 1 95 ? 29.260 73.925 21.962 1.00 18.74 90 ALA A N 1
ATOM 698 C CA . ALA A 1 95 ? 28.688 74.995 22.764 1.00 22.15 90 ALA A CA 1
ATOM 699 C C . ALA A 1 95 ? 28.664 74.653 24.249 1.00 18.56 90 ALA A C 1
ATOM 700 O O . ALA A 1 95 ? 28.598 75.572 25.074 1.00 24.29 90 ALA A O 1
ATOM 702 N N . VAL A 1 96 ? 28.737 73.372 24.603 1.00 16.74 91 VAL A N 1
ATOM 703 C CA . VAL A 1 96 ? 28.717 72.970 26.009 1.00 16.27 91 VAL A CA 1
ATOM 704 C C . VAL A 1 96 ? 30.027 72.350 26.467 1.00 16.35 91 VAL A C 1
ATOM 705 O O . VAL A 1 96 ? 30.121 71.933 27.628 1.00 16.89 91 VAL A O 1
ATOM 709 N N . ALA A 1 97 ? 31.056 72.314 25.620 1.00 17.33 92 ALA A N 1
ATOM 710 C CA . ALA A 1 97 ? 32.293 71.649 26.015 1.00 20.42 92 ALA A CA 1
ATOM 711 C C . ALA A 1 97 ? 32.925 72.296 27.242 1.00 18.77 92 ALA A C 1
ATOM 712 O O . ALA A 1 97 ? 33.555 71.606 28.048 1.00 20.73 92 ALA A O 1
ATOM 714 N N . ASP A 1 98 ? 32.774 73.615 27.415 1.00 19.15 93 ASP A N 1
ATOM 715 C CA . ASP A 1 98 ? 33.441 74.257 28.541 1.00 21.64 93 ASP A CA 1
ATOM 716 C C . ASP A 1 98 ? 32.812 73.924 29.893 1.00 21.93 93 ASP A C 1
ATOM 717 O O . ASP A 1 98 ? 33.447 74.174 30.922 1.00 25.56 93 ASP A O 1
ATOM 722 N N . THR A 1 99 ? 31.602 73.373 29.932 1.00 18.06 94 THR A N 1
ATOM 723 C CA . THR A 1 99 ? 30.973 73.069 31.201 1.00 18.89 94 THR A CA 1
ATOM 724 C C . THR A 1 99 ? 30.533 71.620 31.338 1.00 16.80 94 THR A C 1
ATOM 725 O O . THR A 1 99 ? 30.311 71.179 32.473 1.00 18.61 94 THR A O 1
ATOM 729 N N . LEU A 1 100 ? 30.412 70.857 30.242 1.00 13.96 95 LEU A N 1
ATOM 730 C CA . LEU A 1 100 ? 29.788 69.538 30.327 1.00 12.20 95 LEU A CA 1
ATOM 731 C C . LEU A 1 100 ? 30.666 68.555 31.086 1.00 15.99 95 LEU A C 1
ATOM 732 O O . LEU A 1 100 ? 31.816 68.313 30.708 1.00 15.41 95 LEU A O 1
ATOM 737 N N . GLU A 1 101 ? 30.109 67.982 32.156 1.00 12.29 96 GLU A N 1
ATOM 738 C CA . GLU A 1 101 ? 30.822 67.002 32.972 1.00 12.85 96 GLU A CA 1
ATOM 739 C C . GLU A 1 101 ? 30.343 65.573 32.750 1.00 11.40 96 GLU A C 1
ATOM 740 O O . GLU A 1 101 ? 31.079 64.636 33.093 1.00 14.28 96 GLU A O 1
ATOM 746 N N . GLU A 1 102 ? 29.122 65.377 32.261 1.00 10.06 97 GLU A N 1
ATOM 747 C CA . GLU A 1 102 ? 28.569 64.030 32.124 1.00 10.70 97 GLU A CA 1
ATOM 748 C C . GLU A 1 102 ? 27.784 63.957 30.832 1.00 10.85 97 GLU A C 1
ATOM 749 O O . GLU A 1 102 ? 27.002 64.856 30.513 1.00 11.13 97 GLU A O 1
ATOM 755 N N . LEU A 1 103 ? 27.983 62.867 30.110 1.00 9.68 98 LEU A N 1
ATOM 756 C CA . LEU A 1 103 ? 27.211 62.556 28.920 1.00 8.42 98 LEU A CA 1
ATOM 757 C C . LEU A 1 103 ? 26.584 61.198 29.154 1.00 9.58 98 LEU A C 1
ATOM 758 O O . LEU A 1 103 ? 27.303 60.210 29.374 1.00 10.11 98 LEU A O 1
ATOM 763 N N . TRP A 1 104 ? 25.259 61.163 29.169 1.00 9.98 99 TRP A N 1
ATOM 764 C CA . TRP A 1 104 ? 24.499 59.933 29.387 1.00 9.21 99 TRP A CA 1
ATOM 765 C C . TRP A 1 104 ? 23.827 59.607 28.067 1.00 9.25 99 TRP A C 1
ATOM 766 O O . TRP A 1 104 ? 22.934 60.333 27.633 1.00 10.43 99 TRP A O 1
ATOM 777 N N . ILE A 1 105 ? 24.278 58.548 27.410 1.00 10.58 100 ILE A N 1
ATOM 778 C CA . ILE A 1 105 ? 23.790 58.330 26.054 1.00 10.66 100 ILE A CA 1
ATOM 779 C C . ILE A 1 105 ? 23.635 56.833 25.785 1.00 10.23 100 ILE A C 1
ATOM 780 O O . ILE A 1 105 ? 23.703 56.385 24.631 1.00 10.44 100 ILE A O 1
ATOM 785 N N . SER A 1 106 ? 23.357 56.065 26.845 1.00 9.01 101 SER A N 1
ATOM 786 C CA . SER A 1 106 ? 23.114 54.624 26.706 1.00 8.96 101 SER A CA 1
ATOM 787 C C . SER A 1 106 ? 21.913 54.356 25.802 1.00 10.72 101 SER A C 1
ATOM 788 O O . SER A 1 106 ? 20.997 55.164 25.701 1.00 11.70 101 SER A O 1
ATOM 791 N N . TYR A 1 107 ? 21.892 53.166 25.183 1.00 10.21 102 TYR A N 1
ATOM 792 C CA . TYR A 1 107 ? 20.766 52.750 24.338 1.00 11.00 102 TYR A CA 1
ATOM 793 C C . TYR A 1 107 ? 20.578 53.723 23.176 1.00 12.91 102 TYR A C 1
ATOM 794 O O . TYR A 1 107 ? 19.497 54.268 22.955 1.00 13.44 102 TYR A O 1
ATOM 803 N N . ASN A 1 108 ? 21.659 53.943 22.443 1.00 13.98 103 ASN A N 1
ATOM 804 C CA . ASN A 1 108 ? 21.611 54.637 21.156 1.00 10.82 103 ASN A CA 1
ATOM 805 C C . ASN A 1 108 ? 22.328 53.718 20.171 1.00 12.73 103 ASN A C 1
ATOM 806 O O . ASN A 1 108 ? 22.515 52.512 20.415 1.00 15.18 103 ASN A O 1
ATOM 811 N N . GLN A 1 109 ? 22.697 54.257 19.008 1.00 12.50 104 GLN A N 1
ATOM 812 C CA . GLN A 1 109 ? 23.311 53.461 17.956 1.00 14.37 104 GLN A CA 1
ATOM 813 C C . GLN A 1 109 ? 24.701 53.969 17.599 1.00 12.87 104 GLN A C 1
ATOM 814 O O . GLN A 1 109 ? 25.117 53.876 16.450 1.00 17.36 104 GLN A O 1
ATOM 820 N N . ILE A 1 110 ? 25.440 54.454 18.598 1.00 12.35 105 ILE A N 1
ATOM 821 C CA . ILE A 1 110 ? 26.749 55.043 18.345 1.00 12.60 105 ILE A CA 1
ATOM 822 C C . ILE A 1 110 ? 27.776 53.950 18.108 1.00 14.79 105 ILE A C 1
ATOM 823 O O . ILE A 1 110 ? 27.961 53.071 18.962 1.00 15.42 105 ILE A O 1
ATOM 828 N N . ALA A 1 111 ? 28.432 53.995 16.946 1.00 14.89 106 ALA A N 1
ATOM 829 C CA . ALA A 1 111 ? 29.485 53.048 16.603 1.00 16.76 106 ALA A CA 1
ATOM 830 C C . ALA A 1 111 ? 30.865 53.682 16.625 1.00 25.20 106 ALA A C 1
ATOM 831 O O . ALA A 1 111 ? 31.864 52.959 16.616 1.00 30.72 106 ALA A O 1
ATOM 833 N N . SER A 1 112 ? 30.955 55.002 16.636 1.00 16.33 107 SER A N 1
ATOM 834 C CA . SER A 1 112 ? 32.238 55.683 16.644 1.00 15.03 107 SER A CA 1
ATOM 835 C C . SER A 1 112 ? 32.260 56.650 17.801 1.00 16.51 107 SER A C 1
ATOM 836 O O . SER A 1 112 ? 31.281 57.365 18.016 1.00 18.51 107 SER A O 1
ATOM 839 N N . LEU A 1 113 ? 33.390 56.719 18.493 1.00 15.84 108 LEU A N 1
ATOM 840 C CA . LEU A 1 113 ? 33.567 57.728 19.528 1.00 14.69 108 LEU A CA 1
ATOM 841 C C . LEU A 1 113 ? 34.282 58.970 19.020 1.00 17.34 108 LEU A C 1
ATOM 842 O O . LEU A 1 113 ? 34.621 59.839 19.826 1.00 20.86 108 LEU A O 1
ATOM 847 N N . SER A 1 114 ? 34.507 59.082 17.719 1.00 16.00 109 SER A N 1
ATOM 848 C CA . SER A 1 114 ? 35.027 60.326 17.158 1.00 19.33 109 SER A CA 1
ATOM 849 C C . SER A 1 114 ? 34.118 61.488 17.543 1.00 20.83 109 SER A C 1
ATOM 850 O O . SER A 1 114 ? 32.893 61.387 17.450 1.00 22.87 109 SER A O 1
ATOM 853 N N . GLY A 1 115 ? 34.723 62.590 17.986 1.00 19.84 110 GLY A N 1
ATOM 854 C CA . GLY A 1 115 ? 33.989 63.721 18.505 1.00 22.14 110 GLY A CA 1
ATOM 855 C C . GLY A 1 115 ? 33.947 63.805 20.018 1.00 19.75 110 GLY A C 1
ATOM 856 O O . GLY A 1 115 ? 33.759 64.910 20.555 1.00 20.44 110 GLY A O 1
ATOM 857 N N . ILE A 1 116 ? 34.105 62.674 20.719 1.00 15.80 111 ILE A N 1
ATOM 858 C CA . ILE A 1 116 ? 34.083 62.692 22.182 1.00 14.49 111 ILE A CA 1
ATOM 859 C C . ILE A 1 116 ? 35.235 63.519 22.729 1.00 16.40 111 ILE A C 1
ATOM 860 O O . ILE A 1 116 ? 35.144 64.065 23.839 1.00 16.14 111 ILE A O 1
ATOM 865 N N . GLU A 1 117 ? 36.333 63.626 21.977 1.00 18.63 112 GLU A N 1
ATOM 866 C CA . GLU A 1 117 ? 37.511 64.322 22.489 1.00 21.50 112 GLU A CA 1
ATOM 867 C C . GLU A 1 117 ? 37.285 65.813 22.683 1.00 20.26 112 GLU A C 1
ATOM 868 O O . GLU A 1 117 ? 38.097 66.473 23.345 1.00 24.53 112 GLU A O 1
ATOM 874 N N . LYS A 1 118 ? 36.211 66.368 22.129 1.00 19.07 113 LYS A N 1
ATOM 875 C CA . LYS A 1 118 ? 35.925 67.773 22.359 1.00 22.87 113 LYS A CA 1
ATOM 876 C C . LYS A 1 118 ? 35.375 68.040 23.756 1.00 19.75 113 LYS A C 1
ATOM 877 O O . LYS A 1 118 ? 35.426 69.191 24.215 1.00 21.64 113 LYS A O 1
ATOM 883 N N . LEU A 1 119 ? 34.892 67.010 24.445 1.00 17.54 114 LEU A N 1
ATOM 884 C CA . LEU A 1 119 ? 34.344 67.177 25.797 1.00 17.38 114 LEU A CA 1
ATOM 885 C C . LEU A 1 119 ? 35.471 67.103 26.836 1.00 15.74 114 LEU A C 1
ATOM 886 O O . LEU A 1 119 ? 35.581 66.167 27.624 1.00 16.87 114 LEU A O 1
ATOM 891 N N . VAL A 1 120 ? 36.298 68.154 26.842 1.00 16.95 115 VAL A N 1
ATOM 892 C CA . VAL A 1 120 ? 37.554 68.111 27.586 1.00 19.47 115 VAL A CA 1
ATOM 893 C C . VAL A 1 120 ? 37.331 68.035 29.084 1.00 19.58 115 VAL A C 1
ATOM 894 O O . VAL A 1 120 ? 38.218 67.570 29.805 1.00 21.58 115 VAL A O 1
ATOM 898 N N . ASN A 1 121 ? 36.162 68.442 29.578 1.00 19.16 116 ASN A N 1
ATOM 899 C CA . ASN A 1 121 ? 35.879 68.395 31.0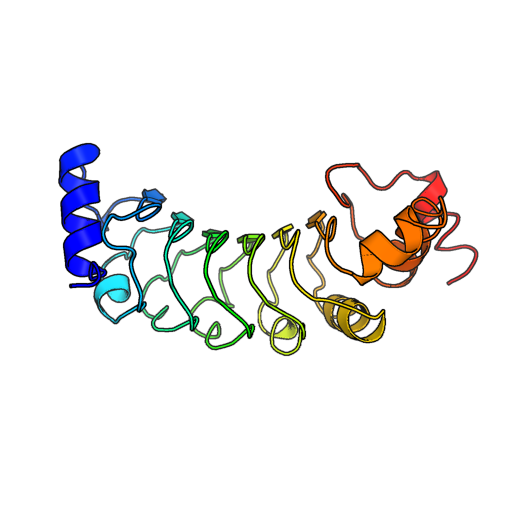11 1.00 17.98 116 ASN A CA 1
ATOM 900 C C . ASN A 1 121 ? 35.052 67.182 31.431 1.00 16.01 116 ASN A C 1
ATOM 901 O O . ASN A 1 121 ? 34.605 67.121 32.589 1.00 17.68 116 ASN A O 1
ATOM 906 N N . LEU A 1 122 ? 34.868 66.213 30.541 1.00 14.05 117 LEU A N 1
ATOM 907 C CA . LEU A 1 122 ? 33.992 65.092 30.842 1.00 14.11 117 LEU A CA 1
ATOM 908 C C . LEU A 1 122 ? 34.550 64.246 31.984 1.00 15.63 117 LEU A C 1
ATOM 909 O O . LEU A 1 122 ? 35.721 63.850 31.973 1.00 16.61 117 LEU A O 1
ATOM 914 N N . ARG A 1 123 ? 33.695 63.965 32.961 1.00 13.77 118 ARG A N 1
ATOM 915 C CA A ARG A 1 123 ? 34.012 63.090 34.087 0.56 14.00 118 ARG A CA 1
ATOM 916 C CA B ARG A 1 123 ? 34.023 63.083 34.075 0.44 14.08 118 ARG A CA 1
ATOM 917 C C . ARG A 1 123 ? 33.286 61.752 34.017 1.00 14.35 118 ARG A C 1
ATOM 918 O O . ARG A 1 123 ? 33.823 60.735 34.492 1.00 15.03 118 ARG A O 1
ATOM 933 N N . VAL A 1 124 ? 32.084 61.728 33.444 1.00 13.19 119 VAL A N 1
ATOM 934 C CA . VAL A 1 124 ? 31.209 60.557 33.420 1.00 12.46 119 VAL A CA 1
ATOM 935 C C . VAL A 1 124 ? 30.715 60.344 31.996 1.00 12.27 119 VAL A C 1
ATOM 936 O O . VAL A 1 124 ? 30.180 61.270 31.382 1.00 13.21 119 VAL A O 1
ATOM 940 N N . LEU A 1 125 ? 30.866 59.123 31.476 1.00 11.29 120 LEU A N 1
ATOM 941 C CA . LEU A 1 125 ? 30.339 58.764 30.163 1.00 9.51 120 LEU A CA 1
ATOM 942 C C . LEU A 1 125 ? 29.549 57.479 30.333 1.00 11.51 120 LEU A C 1
ATOM 943 O O . LEU A 1 125 ? 30.139 56.418 30.578 1.00 12.71 120 LEU A O 1
ATOM 948 N N . TYR A 1 126 ? 28.230 57.566 30.259 1.00 9.69 121 TYR A N 1
ATOM 949 C CA . TYR A 1 126 ? 27.379 56.377 30.318 1.00 9.22 121 TYR A CA 1
ATOM 950 C C . TYR A 1 126 ? 26.948 56.084 28.891 1.00 11.36 121 TYR A C 1
ATOM 951 O O . TYR A 1 126 ? 26.236 56.880 28.260 1.00 11.06 121 TYR A O 1
ATOM 960 N N . MET A 1 127 ? 27.396 54.968 28.348 1.00 10.69 122 MET A N 1
ATOM 961 C CA A MET A 1 127 ? 26.988 54.648 26.977 0.50 11.77 122 MET A CA 1
ATOM 962 C CA B MET A 1 127 ? 27.069 54.637 26.976 0.50 11.60 122 MET A CA 1
ATOM 963 C C . MET A 1 127 ? 26.853 53.138 26.826 1.00 11.41 122 MET A C 1
ATOM 964 O O . MET A 1 127 ? 27.363 52.516 25.886 1.00 11.97 122 MET A O 1
ATOM 973 N N . SER A 1 128 ? 26.097 52.549 27.745 1.00 10.51 123 SER A N 1
ATOM 974 C CA . SER A 1 128 ? 25.768 51.132 27.605 1.00 10.51 123 SER A CA 1
ATOM 975 C C . SER A 1 128 ? 24.947 50.929 26.341 1.00 11.82 123 SER A C 1
ATOM 976 O O . SER A 1 128 ? 24.309 51.854 25.823 1.00 11.14 123 SER A O 1
ATOM 979 N N . ASN A 1 129 ? 25.007 49.713 25.815 1.00 10.65 124 ASN A N 1
ATOM 980 C CA . ASN A 1 129 ? 24.092 49.298 24.755 1.00 9.98 124 ASN A CA 1
ATOM 981 C C . ASN A 1 129 ? 24.135 50.238 23.552 1.00 11.85 124 ASN A C 1
ATOM 982 O O . ASN A 1 129 ? 23.100 50.638 23.024 1.00 15.12 124 ASN A O 1
ATOM 987 N N . ASN A 1 130 ? 25.347 50.601 23.138 1.00 11.62 125 ASN A N 1
ATOM 988 C CA . ASN A 1 130 ? 25.543 51.235 21.849 1.00 10.34 125 ASN A CA 1
ATOM 989 C C . ASN A 1 130 ? 26.191 50.206 20.921 1.00 11.04 125 ASN A C 1
ATOM 990 O O . ASN A 1 130 ? 26.009 48.983 21.130 1.00 12.08 125 ASN A O 1
ATOM 995 N N . LYS A 1 131 ? 26.925 50.675 19.904 1.00 10.27 126 LYS A N 1
ATOM 996 C CA . LYS A 1 131 ? 27.384 49.796 18.834 1.00 10.44 126 LYS A CA 1
ATOM 997 C C . LYS A 1 131 ? 28.903 49.836 18.672 1.00 13.14 126 LYS A C 1
ATOM 998 O O . LYS A 1 131 ? 29.420 49.667 17.557 1.00 15.98 126 LYS A O 1
ATOM 1004 N N . ILE A 1 132 ? 29.634 50.040 19.770 1.00 10.19 127 ILE A N 1
ATOM 1005 C CA A ILE A 1 132 ? 31.094 50.056 19.713 0.57 10.88 127 ILE A CA 1
ATOM 1006 C CA B ILE A 1 132 ? 31.095 50.055 19.722 0.43 10.99 127 ILE A CA 1
ATOM 1007 C C . ILE A 1 132 ? 31.602 48.622 19.582 1.00 11.25 127 ILE A C 1
ATOM 1008 O O . ILE A 1 132 ? 31.311 47.769 20.423 1.00 12.45 127 ILE A O 1
ATOM 1017 N N . THR A 1 133 ? 32.407 48.379 18.553 1.00 12.02 128 THR A N 1
ATOM 1018 C CA . THR A 1 133 ? 32.862 47.020 18.241 1.00 14.34 128 THR A CA 1
ATOM 1019 C C . THR A 1 133 ? 34.336 46.737 18.493 1.00 14.85 128 THR A C 1
ATOM 1020 O O . THR A 1 133 ? 34.749 45.588 18.325 1.00 15.53 128 THR A O 1
ATOM 1024 N N . ASN A 1 134 ? 35.163 47.728 18.821 1.00 12.38 129 ASN A N 1
ATOM 1025 C CA . ASN A 1 134 ? 36.594 47.450 18.772 1.00 13.40 129 ASN A CA 1
ATOM 1026 C C . ASN A 1 134 ? 37.333 48.435 19.663 1.00 13.11 129 ASN A C 1
ATOM 1027 O O . ASN A 1 134 ? 36.821 49.513 20.008 1.00 13.12 129 ASN A O 1
ATOM 1032 N N . TRP A 1 135 ? 38.559 48.048 20.018 1.00 12.21 130 TRP A N 1
ATOM 1033 C CA . TRP A 1 13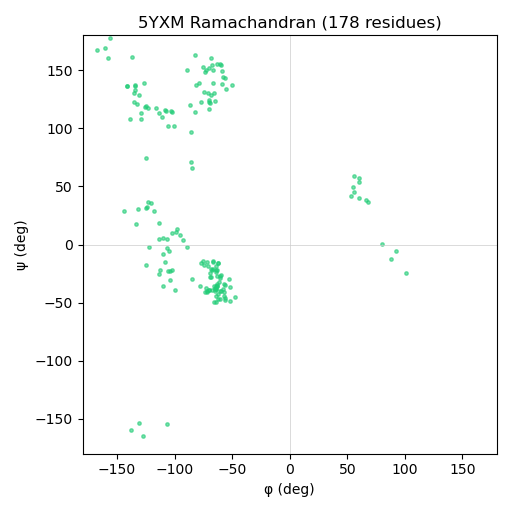5 ? 39.352 48.823 20.965 1.00 12.98 130 TRP A CA 1
ATOM 1034 C C . TRP A 1 135 ? 39.812 50.160 20.416 1.00 15.07 130 TRP A C 1
ATOM 1035 O O . TRP A 1 135 ? 40.070 51.066 21.213 1.00 14.73 130 TRP A O 1
ATOM 1046 N N . GLY A 1 136 ? 39.917 50.310 19.094 1.00 16.69 131 GLY A N 1
ATOM 1047 C CA . GLY A 1 136 ? 40.327 51.592 18.545 1.00 16.39 131 GLY A CA 1
ATOM 1048 C C . GLY A 1 136 ? 39.389 52.723 18.902 1.00 16.02 131 GLY A C 1
ATOM 1049 O O . GLY A 1 136 ? 39.817 53.873 19.015 1.00 18.77 131 GLY A O 1
ATOM 1050 N N . GLU A 1 137 ? 38.117 52.412 19.144 1.00 15.87 132 GLU A N 1
ATOM 1051 C CA . GLU A 1 137 ? 37.186 53.445 19.582 1.00 15.08 132 GLU A CA 1
ATOM 1052 C C . GLU A 1 137 ? 37.448 53.840 21.029 1.00 14.73 132 GLU A C 1
ATOM 1053 O O . GLU A 1 137 ? 37.348 55.016 21.385 1.00 17.33 132 GLU A O 1
ATOM 1059 N N . ILE A 1 138 ? 37.738 52.859 21.890 1.00 13.72 133 ILE A N 1
ATOM 1060 C CA . ILE A 1 138 ? 38.030 53.140 23.293 1.00 14.49 133 ILE A CA 1
ATOM 1061 C C . ILE A 1 138 ? 39.304 53.972 23.422 1.00 16.13 133 ILE A C 1
ATOM 1062 O O . ILE A 1 138 ? 39.412 54.844 24.295 1.00 16.85 133 ILE A O 1
ATOM 1067 N N . ASP A 1 139 ? 40.286 53.724 22.548 1.00 15.02 134 ASP A N 1
ATOM 1068 C CA . ASP A 1 139 ? 41.509 54.516 22.545 1.00 17.10 134 ASP A CA 1
ATOM 1069 C C . ASP A 1 139 ? 41.210 56.006 22.469 1.00 17.78 134 ASP A C 1
ATOM 1070 O O . ASP A 1 139 ? 41.992 56.826 22.961 1.00 20.07 134 ASP A O 1
ATOM 1075 N N . LYS A 1 140 ? 40.104 56.376 21.833 1.00 15.41 135 LYS A N 1
ATOM 1076 C CA . LYS A 1 140 ? 39.791 57.790 21.687 1.00 16.98 135 LYS A CA 1
ATOM 1077 C C . LYS A 1 140 ? 39.470 58.440 23.019 1.00 18.65 135 LYS A C 1
ATOM 1078 O O . LYS A 1 140 ? 39.560 59.661 23.138 1.00 19.55 135 LYS A O 1
ATOM 1084 N N . LEU A 1 141 ? 39.081 57.654 24.016 1.00 15.74 136 LEU A N 1
ATOM 1085 C CA . LEU A 1 141 ? 38.775 58.198 25.332 1.00 16.23 136 LEU A CA 1
ATOM 1086 C C . LEU A 1 141 ? 40.021 58.565 26.122 1.00 16.81 136 LEU A C 1
ATOM 1087 O O . LEU A 1 141 ? 39.920 59.296 27.118 1.00 15.56 136 LEU A O 1
ATOM 1092 N N . ALA A 1 142 ? 41.198 58.113 25.695 1.00 16.71 137 ALA A N 1
ATOM 1093 C CA . ALA A 1 142 ? 42.401 58.379 26.473 1.00 18.08 137 ALA A CA 1
ATOM 1094 C C . ALA A 1 142 ? 42.713 59.868 26.563 1.00 21.74 137 ALA A C 1
ATOM 1095 O O . ALA A 1 142 ? 43.392 60.293 27.502 1.00 24.22 137 ALA A O 1
ATOM 1097 N N . ALA A 1 143 ? 42.200 60.667 25.630 1.00 22.89 138 ALA A N 1
ATOM 1098 C CA . ALA A 1 143 ? 42.441 62.104 25.637 1.00 27.77 138 ALA A CA 1
ATOM 1099 C C . ALA A 1 143 ? 41.723 62.836 26.768 1.00 26.97 138 ALA A C 1
ATOM 1100 O O . ALA A 1 143 ? 42.102 63.972 27.091 1.00 28.35 138 ALA A O 1
ATOM 1102 N N . LEU A 1 144 ? 40.70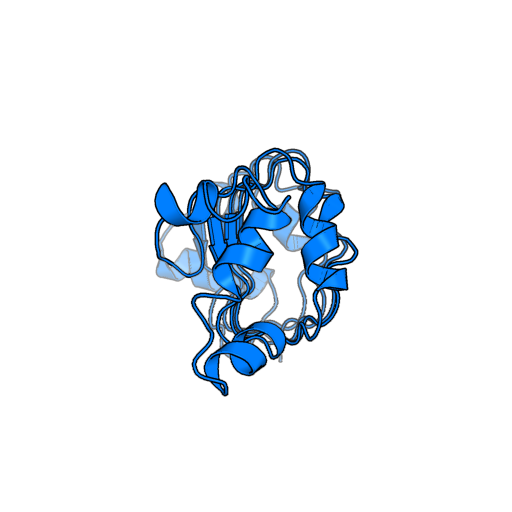6 62.224 27.367 1.00 20.27 139 LEU A N 1
ATOM 1103 C CA . LEU A 1 144 ? 39.833 62.891 28.334 1.00 20.77 139 LEU A CA 1
ATOM 1104 C C . LEU A 1 144 ? 40.484 62.779 29.698 1.00 22.65 139 LEU A C 1
ATOM 1105 O O . LEU A 1 144 ? 40.324 61.768 30.383 1.00 24.06 139 LEU A O 1
ATOM 1110 N N . ASP A 1 145 ? 41.200 63.833 30.094 1.00 25.80 140 ASP A N 1
ATOM 1111 C CA A ASP A 1 145 ? 42.030 63.825 31.297 0.60 31.28 140 ASP A CA 1
ATOM 1112 C CA B ASP A 1 145 ? 42.025 63.702 31.286 0.40 31.11 140 ASP A CA 1
ATOM 1113 C C . ASP A 1 145 ? 41.219 63.687 32.580 1.00 29.82 140 ASP A C 1
ATOM 1114 O O . ASP A 1 145 ? 41.777 63.313 33.616 1.00 33.11 140 ASP A O 1
ATOM 1123 N N . LYS A 1 146 ? 39.933 64.034 32.557 1.00 21.73 141 LYS A N 1
ATOM 1124 C CA . LYS A 1 146 ? 39.114 63.994 33.766 1.00 20.30 141 LYS A CA 1
ATOM 1125 C C . LYS A 1 146 ? 38.123 62.837 33.790 1.00 17.99 141 LYS A C 1
ATOM 1126 O O . LYS A 1 146 ? 37.354 62.731 34.742 1.00 18.63 141 LYS A O 1
ATOM 1132 N N . LEU A 1 147 ? 38.151 61.950 32.803 1.00 16.48 142 LEU A N 1
ATOM 1133 C CA . LEU A 1 147 ? 37.170 60.868 32.750 1.00 15.35 142 LEU A CA 1
ATOM 1134 C C . LEU A 1 147 ? 37.424 59.869 33.873 1.00 16.70 142 LEU A C 1
ATOM 1135 O O . LEU A 1 147 ? 38.515 59.305 33.972 1.00 18.40 142 LEU A O 1
ATOM 1140 N N . GLU A 1 148 ? 36.425 59.658 34.731 1.00 15.18 143 GLU A N 1
ATOM 1141 C CA A GLU A 1 148 ? 36.579 58.782 35.883 0.52 16.92 143 GLU A CA 1
ATOM 1142 C CA B GLU A 1 148 ? 36.570 58.785 35.887 0.48 17.22 143 GLU A CA 1
ATOM 1143 C C . GLU A 1 148 ? 35.566 57.647 35.942 1.00 15.66 143 GLU A C 1
ATOM 1144 O O . GLU A 1 148 ? 35.843 56.639 36.605 1.00 16.95 143 GLU A O 1
ATOM 1155 N N . ASP A 1 149 ? 34.414 57.780 35.291 1.00 14.42 144 ASP A N 1
ATOM 1156 C CA . ASP A 1 149 ? 33.330 56.804 35.375 1.00 14.22 144 ASP A CA 1
ATOM 1157 C C . ASP A 1 149 ? 32.852 56.506 33.964 1.00 16.47 144 ASP A C 1
ATOM 1158 O O . ASP A 1 149 ? 32.426 57.420 33.254 1.00 15.68 144 ASP A O 1
ATOM 1163 N N . LEU A 1 150 ? 32.927 55.239 33.553 1.00 12.31 145 LEU A N 1
ATOM 1164 C CA . LEU A 1 150 ? 32.640 54.834 32.184 1.00 11.48 145 LEU A CA 1
ATOM 1165 C C . LEU A 1 150 ? 31.754 53.607 32.211 1.00 11.65 145 LEU A C 1
ATOM 1166 O O . LEU A 1 150 ? 32.007 52.681 32.984 1.00 13.05 145 LEU A O 1
ATOM 1171 N N . LEU A 1 151 ? 30.727 53.594 31.362 1.00 10.83 146 LEU A N 1
ATOM 1172 C CA . LEU A 1 151 ? 29.850 52.438 31.210 1.00 10.49 146 LEU A CA 1
ATOM 1173 C C . LEU A 1 151 ? 29.824 52.038 29.744 1.00 10.71 146 LEU A C 1
ATOM 1174 O O . LEU A 1 151 ? 29.386 52.822 28.900 1.00 11.51 146 LEU A O 1
ATOM 1179 N N . LEU A 1 152 ? 30.269 50.804 29.457 1.00 10.63 147 LEU A N 1
ATOM 1180 C CA . LEU A 1 152 ? 30.284 50.240 28.109 1.00 9.99 147 LEU A CA 1
ATOM 1181 C C . LEU A 1 152 ? 29.496 48.938 27.994 1.00 10.35 147 LEU A C 1
ATOM 1182 O O . LEU A 1 152 ? 29.400 48.386 26.893 1.00 11.17 147 LEU A O 1
ATOM 1187 N N . ALA A 1 153 ? 28.933 48.436 29.095 1.00 10.79 148 ALA A N 1
ATOM 1188 C CA . ALA A 1 153 ? 28.208 47.173 29.070 1.00 11.71 148 ALA A CA 1
ATOM 1189 C C . ALA A 1 153 ? 27.181 47.141 27.949 1.00 12.02 148 ALA A C 1
ATOM 1190 O O . ALA A 1 153 ? 26.479 48.118 27.695 1.00 12.13 148 ALA A O 1
ATOM 1192 N N . GLY A 1 154 ? 27.098 46.005 27.255 1.00 12.38 149 GLY A N 1
ATOM 1193 C CA . GLY A 1 154 ? 26.113 45.851 26.217 1.00 13.39 149 GLY A CA 1
ATOM 1194 C C . GLY A 1 154 ? 26.545 46.312 24.848 1.00 12.67 149 GLY A C 1
ATOM 1195 O O . GLY A 1 154 ? 25.837 46.021 23.883 1.00 15.41 149 GLY A O 1
ATOM 1196 N N . ASN A 1 155 ? 27.665 47.033 24.739 1.00 11.50 150 ASN A N 1
ATOM 1197 C CA . ASN A 1 155 ? 28.237 47.253 23.420 1.00 11.39 150 ASN A CA 1
ATOM 1198 C C . ASN A 1 155 ? 28.815 45.936 22.914 1.00 12.12 150 ASN A C 1
ATOM 1199 O O . ASN A 1 155 ? 29.235 45.108 23.717 1.00 12.40 150 ASN A O 1
ATOM 1204 N N . PRO A 1 156 ? 28.865 45.728 21.592 1.00 10.47 151 PRO A N 1
ATOM 1205 C CA . PRO A 1 156 ? 29.511 44.518 21.044 1.00 10.25 151 PRO A CA 1
ATOM 1206 C C . PRO A 1 156 ? 30.874 44.221 21.643 1.00 10.33 151 PRO A C 1
ATOM 1207 O O . PRO A 1 156 ? 31.141 43.066 21.974 1.00 12.00 151 PRO A O 1
ATOM 1211 N N . LEU A 1 157 ? 31.749 45.225 21.790 1.00 10.75 152 LEU A N 1
ATOM 1212 C CA . LEU A 1 157 ? 33.079 44.982 22.356 1.00 11.21 152 LEU A CA 1
ATOM 1213 C C . LEU A 1 157 ? 32.996 44.333 23.731 1.00 11.83 152 LEU A C 1
ATOM 1214 O O . LEU A 1 157 ? 33.725 43.376 24.028 1.00 12.69 152 LEU A O 1
ATOM 1219 N N . TYR A 1 158 ? 32.128 44.865 24.594 1.00 9.45 153 TYR A N 1
ATOM 1220 C CA . TYR A 1 158 ? 31.921 44.271 25.909 1.00 9.19 153 TYR A CA 1
ATOM 1221 C C . TYR A 1 158 ? 31.380 42.856 25.777 1.00 10.63 153 TYR A C 1
ATOM 1222 O O . TYR A 1 158 ? 31.857 41.918 26.449 1.00 11.66 153 TYR A O 1
ATOM 1231 N N . ASN A 1 159 ? 30.369 42.685 24.918 1.00 10.26 154 ASN A N 1
ATOM 1232 C CA . ASN A 1 159 ? 29.739 41.379 24.777 1.00 9.89 154 ASN A CA 1
ATOM 1233 C C . ASN A 1 159 ? 30.706 40.332 24.260 1.00 10.89 154 ASN A C 1
ATOM 1234 O O . ASN A 1 159 ? 30.582 39.153 24.636 1.00 13.66 154 ASN A O 1
ATOM 1239 N N . ASP A 1 160 ? 31.647 40.720 23.385 1.00 10.10 155 ASP A N 1
ATOM 1240 C CA . ASP A 1 160 ? 32.670 39.782 22.911 1.00 11.61 155 ASP A CA 1
ATOM 1241 C C . ASP A 1 160 ? 33.360 39.099 24.072 1.00 13.42 155 ASP A C 1
ATOM 1242 O O . ASP A 1 160 ? 33.538 37.877 24.076 1.00 14.97 155 ASP A O 1
ATOM 1247 N N . TYR A 1 161 ? 33.785 39.882 25.054 1.00 11.77 156 TYR A N 1
ATOM 1248 C CA . TYR A 1 161 ? 34.486 39.312 26.197 1.00 11.70 156 TYR A CA 1
ATOM 1249 C C . TYR A 1 161 ? 33.542 38.530 27.099 1.00 11.23 156 TYR A C 1
ATOM 1250 O O . TYR A 1 161 ? 33.896 37.446 27.591 1.00 13.09 156 TYR A O 1
ATOM 1259 N N . LYS A 1 162 ? 32.335 39.040 27.333 1.00 12.86 157 LYS A N 1
ATOM 1260 C CA . LYS A 1 162 ? 31.383 38.295 28.153 1.00 12.00 157 LYS A CA 1
ATOM 1261 C C . LYS A 1 162 ? 31.063 36.933 27.540 1.00 13.46 157 LYS A C 1
ATOM 1262 O O . LYS A 1 162 ? 30.971 35.918 28.252 1.00 14.01 157 LYS A O 1
ATOM 1268 N N . GLU A 1 163 ? 30.919 36.890 26.215 1.00 13.09 158 GLU A N 1
ATOM 1269 C CA . GLU A 1 163 ? 30.631 35.638 25.521 1.00 12.05 158 GLU A CA 1
ATOM 1270 C C . GLU A 1 163 ? 31.716 34.592 25.727 1.00 12.72 158 GLU A C 1
ATOM 1271 O O . GLU A 1 163 ? 31.446 33.393 25.618 1.00 16.08 158 GLU A O 1
ATOM 1277 N N . ASN A 1 164 ? 32.947 35.028 25.948 1.00 12.75 159 ASN A N 1
ATOM 1278 C CA . ASN A 1 164 ? 34.083 34.161 26.198 1.00 13.83 159 ASN A CA 1
ATOM 1279 C C . ASN A 1 164 ? 34.388 34.032 27.682 1.00 14.48 159 ASN A C 1
ATOM 1280 O O . ASN A 1 164 ? 35.466 33.534 28.043 1.00 17.04 159 ASN A O 1
ATOM 1285 N N . ASN A 1 165 ? 33.461 34.474 28.547 1.00 14.18 160 ASN A N 1
ATOM 1286 C CA A ASN A 1 165 ? 33.659 34.449 30.001 0.79 13.74 160 ASN A CA 1
ATOM 1287 C CA B ASN A 1 165 ? 33.671 34.434 29.998 0.21 14.31 160 ASN A CA 1
ATOM 1288 C C . ASN A 1 165 ? 34.969 35.141 30.376 1.00 13.67 160 ASN A C 1
ATOM 1289 O O . ASN A 1 165 ? 35.755 34.651 31.188 1.00 18.12 160 ASN A O 1
ATOM 1298 N N . ALA A 1 166 ? 35.205 36.299 29.758 1.00 12.75 161 ALA A N 1
ATOM 1299 C CA . ALA A 1 166 ? 36.464 37.020 29.914 1.00 12.30 161 ALA A CA 1
ATOM 1300 C C . ALA A 1 166 ? 36.221 38.496 30.221 1.00 13.03 161 ALA A C 1
ATOM 1301 O O . ALA A 1 166 ? 37.019 39.353 29.846 1.00 12.34 161 ALA A O 1
ATOM 1303 N N . THR A 1 167 ? 35.118 38.811 30.899 1.00 12.80 162 THR A N 1
ATOM 1304 C CA . THR A 1 167 ? 34.893 40.197 31.291 1.00 12.69 162 THR A CA 1
ATOM 1305 C C . THR A 1 167 ? 36.048 40.742 32.120 1.00 11.51 162 THR A C 1
ATOM 1306 O O . THR A 1 167 ? 36.391 41.921 31.985 1.00 12.63 162 THR A O 1
ATOM 1310 N N . SER A 1 168 ? 36.677 39.918 32.958 1.00 12.74 163 SER A N 1
ATOM 1311 C CA A SER A 1 168 ? 37.806 40.418 33.742 0.69 13.58 163 SER A CA 1
ATOM 1312 C CA B SER A 1 168 ? 37.796 40.432 33.741 0.31 13.95 163 SER A CA 1
ATOM 1313 C C . SER A 1 168 ? 38.916 40.929 32.836 1.00 13.99 163 SER A C 1
ATOM 1314 O O . SER A 1 168 ? 39.559 41.951 33.132 1.00 13.57 163 SER A O 1
ATOM 1319 N N . GLU A 1 169 ? 39.169 40.212 31.727 1.00 12.94 164 GLU A N 1
ATOM 1320 C CA A GLU A 1 169 ? 40.214 40.615 30.792 0.57 13.89 164 GLU A CA 1
ATOM 1321 C CA B GLU A 1 169 ? 40.210 40.606 30.790 0.43 13.98 164 GLU A CA 1
ATOM 1322 C C . GLU A 1 169 ? 39.839 41.902 30.080 1.00 12.39 164 GLU A C 1
ATOM 1323 O O . GLU A 1 169 ? 40.685 42.787 29.907 1.00 14.00 164 GLU A O 1
ATOM 1334 N N . TYR A 1 170 ? 38.565 42.043 29.721 1.00 11.56 165 TYR A N 1
ATOM 1335 C CA . TYR A 1 170 ? 38.085 43.300 29.155 1.00 13.27 165 TYR A CA 1
ATOM 1336 C C . TYR A 1 170 ? 38.338 44.469 30.099 1.00 12.74 165 TYR A C 1
ATOM 1337 O O . TYR A 1 170 ? 38.748 45.550 29.655 1.00 11.42 165 TYR A O 1
ATOM 1346 N N . ARG A 1 171 ? 38.116 44.274 31.410 1.00 11.46 166 ARG A N 1
ATOM 1347 C CA . ARG A 1 171 ? 38.297 45.388 32.340 1.00 11.51 166 ARG A CA 1
ATOM 1348 C C . ARG A 1 171 ? 39.752 45.832 32.381 1.00 11.53 166 ARG A C 1
ATOM 1349 O O . ARG A 1 171 ? 40.039 47.036 32.436 1.00 11.44 166 ARG A O 1
ATOM 1357 N N . ILE A 1 172 ? 40.690 44.871 32.345 1.00 11.51 167 ILE A N 1
ATOM 1358 C CA . ILE A 1 172 ? 42.101 45.232 32.341 1.00 12.82 167 ILE A CA 1
ATOM 1359 C C . ILE A 1 172 ? 42.447 45.993 31.067 1.00 13.13 167 ILE A C 1
ATOM 1360 O O . ILE A 1 172 ? 43.233 46.947 31.093 1.00 14.87 167 ILE A O 1
ATOM 1365 N N . GLU A 1 173 ? 41.865 45.580 29.938 1.00 13.18 168 GLU A N 1
ATOM 1366 C CA . GLU A 1 173 ? 42.162 46.264 28.684 1.00 15.18 168 GLU A CA 1
ATOM 1367 C C . GLU A 1 173 ? 41.642 47.689 28.702 1.00 12.17 168 GLU A C 1
ATOM 1368 O O . GLU A 1 173 ? 42.279 48.578 28.135 1.00 14.37 168 GLU A O 1
ATOM 1374 N N . VAL A 1 174 ? 40.491 47.923 29.345 1.00 11.13 169 VAL A N 1
ATOM 1375 C CA . VAL A 1 174 ? 40.002 49.294 29.494 1.00 11.79 169 VAL A CA 1
ATOM 1376 C C . VAL A 1 174 ? 40.978 50.103 30.344 1.00 11.19 169 VAL A C 1
ATOM 1377 O O . VAL A 1 174 ? 41.413 51.192 29.949 1.00 13.36 169 VAL A O 1
ATOM 1381 N N . VAL A 1 175 ? 41.370 49.570 31.508 1.00 11.81 170 VAL A N 1
ATOM 1382 C CA . VAL A 1 175 ? 42.230 50.344 32.402 1.00 13.41 170 VAL A CA 1
ATOM 1383 C C . VAL A 1 175 ? 43.629 50.532 31.826 1.00 15.15 170 VAL A C 1
ATOM 1384 O O . VAL A 1 175 ? 44.297 51.533 32.135 1.00 17.64 170 VAL A O 1
ATOM 1388 N N . LYS A 1 176 ? 44.104 49.601 30.984 1.00 14.59 171 LYS A N 1
ATOM 1389 C CA . LYS A 1 176 ? 45.374 49.818 30.290 1.00 16.08 171 LYS A CA 1
ATOM 1390 C C . LYS A 1 176 ? 45.319 51.094 29.466 1.00 16.16 171 LYS A C 1
ATOM 1391 O O . LYS A 1 176 ? 46.302 51.841 29.380 1.00 19.03 171 LYS A O 1
ATOM 1397 N N . ARG A 1 177 ? 44.173 51.349 28.857 1.00 14.91 172 ARG A N 1
ATOM 1398 C CA . ARG A 1 177 ? 44.027 52.519 27.992 1.00 15.45 172 ARG A CA 1
ATOM 1399 C C . ARG A 1 177 ? 43.673 53.776 28.777 1.00 17.77 172 ARG A C 1
ATOM 1400 O O . ARG A 1 177 ? 44.046 54.891 28.378 1.00 19.75 172 ARG A O 1
ATOM 1408 N N . LEU A 1 178 ? 42.978 53.608 29.900 1.00 16.08 173 LEU A N 1
ATOM 1409 C CA . LEU A 1 178 ? 42.430 54.703 30.691 1.00 16.99 173 LEU A CA 1
ATOM 1410 C C . LEU A 1 178 ? 42.960 54.557 32.110 1.00 19.02 173 LEU A C 1
ATOM 1411 O O . LEU A 1 178 ? 42.223 54.157 33.022 1.00 18.80 173 LEU A O 1
ATOM 1416 N N . PRO A 1 179 ? 44.233 54.886 32.332 1.00 19.43 174 PRO A N 1
ATOM 1417 C CA . PRO A 1 179 ? 44.892 54.502 33.594 1.00 25.30 174 PRO A CA 1
ATOM 1418 C C . PRO A 1 179 ? 44.309 55.129 34.842 1.00 29.82 174 PRO A C 1
ATOM 1419 O O . PRO A 1 179 ? 44.489 54.560 35.925 1.00 31.74 174 PRO A O 1
ATOM 1423 N N . ASN A 1 180 ? 43.627 56.267 34.742 1.00 28.58 175 ASN A N 1
ATOM 1424 C CA . ASN A 1 180 ? 43.074 56.932 35.914 1.00 31.52 175 ASN A CA 1
ATOM 1425 C C . ASN A 1 180 ? 41.570 56.720 36.074 1.00 25.05 175 ASN A C 1
ATOM 1426 O O . ASN A 1 180 ? 40.949 57.367 36.925 1.00 26.18 175 ASN A O 1
ATOM 1431 N N . LEU A 1 181 ? 40.971 55.823 35.290 1.00 20.05 176 LEU A N 1
ATOM 1432 C CA . LEU A 1 181 ? 39.553 55.526 35.457 1.00 18.31 176 LEU A CA 1
ATOM 1433 C C . LEU A 1 181 ? 39.270 55.027 36.869 1.00 20.90 176 LEU A C 1
ATOM 1434 O O . LEU A 1 181 ? 40.022 54.226 37.426 1.00 21.06 176 LEU A O 1
ATOM 1439 N N . LYS A 1 182 ? 38.178 55.491 37.459 1.00 18.00 177 LYS A N 1
ATOM 1440 C CA . LYS A 1 182 ? 37.867 55.066 38.821 1.00 17.42 177 LYS A CA 1
ATOM 1441 C C . LYS A 1 182 ? 36.753 54.031 38.890 1.00 16.68 177 LYS A C 1
ATOM 1442 O O . LYS A 1 182 ? 36.732 53.191 39.803 1.00 18.10 177 LYS A O 1
ATOM 1448 N N . LYS A 1 183 ? 35.816 54.066 37.957 1.00 14.84 178 LYS A N 1
ATOM 1449 C CA . LYS A 1 183 ? 34.672 53.179 38.001 1.00 14.27 178 LYS A CA 1
ATOM 1450 C C . LYS A 1 183 ? 34.373 52.750 36.580 1.00 15.93 178 LYS A C 1
ATOM 1451 O O . LYS A 1 183 ? 34.434 53.564 35.657 1.00 13.86 178 LYS A O 1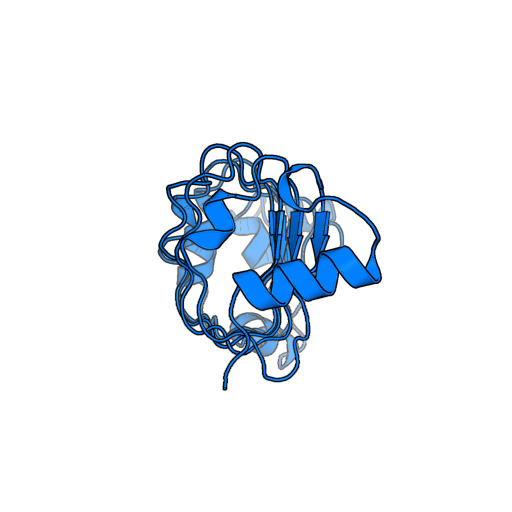
ATOM 1457 N N . LEU A 1 184 ? 34.092 51.465 36.401 1.00 12.80 179 LEU A N 1
ATOM 1458 C CA . LEU A 1 184 ? 33.839 50.883 35.091 1.00 10.35 179 LEU A CA 1
ATOM 1459 C C . LEU A 1 184 ? 32.623 49.973 35.182 1.00 12.31 179 LEU A C 1
ATOM 1460 O O . LEU A 1 184 ? 32.602 49.036 35.980 1.00 12.01 179 LEU A O 1
ATOM 1465 N N . ASP A 1 185 ? 31.606 50.246 34.364 1.00 10.77 180 ASP A N 1
ATOM 1466 C CA . ASP A 1 185 ? 30.382 49.430 34.328 1.00 11.42 180 ASP A CA 1
ATOM 1467 C C . ASP A 1 185 ? 29.757 49.268 35.715 1.00 13.64 180 ASP A C 1
ATOM 1468 O O . ASP A 1 185 ? 29.285 48.193 36.099 1.00 15.33 180 ASP A O 1
ATOM 1473 N N . GLY A 1 186 ? 29.749 50.363 36.468 1.00 14.34 181 GLY A N 1
ATOM 1474 C CA . GLY A 1 186 ? 29.127 50.389 37.768 1.00 15.00 181 GLY A CA 1
ATOM 1475 C C . GLY A 1 186 ? 29.956 49.797 38.888 1.00 15.01 181 GLY A C 1
ATOM 1476 O O . GLY A 1 186 ? 29.493 49.797 40.038 1.00 18.96 181 GLY A O 1
ATOM 1477 N N . MET A 1 187 ? 31.168 49.320 38.599 1.00 13.58 182 MET A N 1
ATOM 1478 C CA A MET A 1 187 ? 32.019 48.649 39.564 0.46 16.05 182 MET A CA 1
ATOM 1479 C CA B MET A 1 187 ? 32.020 48.650 39.566 0.54 15.73 182 MET A CA 1
ATOM 1480 C C . MET A 1 187 ? 33.330 49.402 39.707 1.00 14.84 182 MET A C 1
ATOM 1481 O O . MET A 1 187 ? 34.002 49.666 38.701 1.00 15.14 182 MET A O 1
ATOM 1490 N N . PRO A 1 188 ? 33.750 49.741 40.920 1.00 16.09 183 PRO A N 1
ATOM 1491 C CA . PRO A 1 188 ? 35.027 50.434 41.085 1.00 15.28 183 PRO A CA 1
ATOM 1492 C C . PRO A 1 188 ? 36.172 49.645 40.464 1.00 15.16 183 PRO A C 1
ATOM 1493 O O . PRO A 1 188 ? 36.182 48.408 40.465 1.00 15.47 183 PRO A O 1
ATOM 1497 N N . VAL A 1 189 ? 37.118 50.371 39.882 1.00 13.41 184 VAL A N 1
ATOM 1498 C CA . VAL A 1 189 ? 38.345 49.736 39.420 1.00 12.72 184 VAL A CA 1
ATOM 1499 C C . VAL A 1 189 ? 39.137 49.326 40.653 1.00 13.60 184 VAL A C 1
ATOM 1500 O O . VAL A 1 189 ? 39.512 50.168 41.476 1.00 15.24 184 VAL A O 1
ATOM 1504 N N . ASP A 1 190 ? 39.340 48.024 40.815 1.00 11.52 185 ASP A N 1
ATOM 1505 C CA . ASP A 1 190 ? 40.064 47.543 41.980 1.00 12.15 185 ASP A CA 1
ATOM 1506 C C . ASP A 1 190 ? 41.554 47.838 41.834 1.00 12.93 185 ASP A C 1
ATOM 1507 O O . ASP A 1 190 ? 42.090 47.842 40.727 1.00 12.10 185 ASP A O 1
ATOM 1512 N N . VAL A 1 191 ? 42.220 48.075 42.971 1.00 12.83 186 VAL A N 1
ATOM 1513 C CA . VAL A 1 191 ? 43.668 48.258 42.956 1.00 12.26 186 VAL A CA 1
ATOM 1514 C C . VAL A 1 191 ? 44.360 47.098 42.224 1.00 12.42 186 VAL A C 1
ATOM 1515 O O . VAL A 1 191 ? 45.363 47.314 41.521 1.00 12.96 186 VAL A O 1
ATOM 1519 N N . ASP A 1 192 ? 43.850 45.864 42.373 1.00 12.51 187 ASP A N 1
ATOM 1520 C CA . ASP A 1 192 ? 44.462 44.725 41.678 1.00 11.72 187 ASP A CA 1
ATOM 1521 C C . ASP A 1 192 ? 44.362 44.891 40.169 1.00 12.13 187 ASP A C 1
ATOM 1522 O O . ASP A 1 192 ? 45.289 44.529 39.428 1.00 11.97 187 ASP A O 1
ATOM 1527 N N . GLU A 1 193 ? 43.254 45.465 39.700 1.00 11.91 188 GLU A N 1
ATOM 1528 C CA . GLU A 1 193 ? 43.073 45.665 38.263 1.00 13.88 188 GLU A CA 1
ATOM 1529 C C . GLU A 1 193 ? 43.998 46.757 37.771 1.00 12.85 188 GLU A C 1
ATOM 1530 O O . GLU A 1 193 ? 44.578 46.658 36.678 1.00 13.81 188 GLU A O 1
ATOM 1536 N N . ARG A 1 194 ? 44.146 47.811 38.565 1.00 14.04 189 ARG A N 1
ATOM 1537 C CA . ARG A 1 194 ? 45.047 48.873 38.169 1.00 15.46 189 ARG A CA 1
ATOM 1538 C C . ARG A 1 194 ? 46.481 48.382 38.111 1.00 15.93 189 ARG A C 1
ATOM 1539 O O . ARG A 1 194 ? 47.238 48.753 37.202 1.00 17.91 189 ARG A O 1
ATOM 1547 N N . GLU A 1 195 ? 46.860 47.523 39.059 1.00 14.71 190 GLU A N 1
ATOM 1548 C CA . GLU A 1 195 ? 48.217 46.992 39.085 1.00 15.55 190 GLU A CA 1
ATOM 1549 C C . GLU A 1 195 ? 48.441 46.035 37.923 1.00 15.90 190 GLU A C 1
ATOM 1550 O O . GLU A 1 195 ? 49.510 46.057 37.304 1.00 17.53 190 GLU A O 1
ATOM 1556 N N . GLN A 1 196 ? 47.443 45.201 37.581 1.00 14.93 191 GLN A N 1
ATOM 1557 C CA A GLN A 1 196 ? 47.564 44.344 36.404 0.59 15.75 191 GLN A CA 1
ATOM 1558 C CA B GLN A 1 196 ? 47.620 44.343 36.416 0.41 15.77 191 GLN A CA 1
ATOM 1559 C C . GLN A 1 196 ? 47.739 45.173 35.146 1.00 17.57 191 GLN A C 1
ATOM 1560 O O . GLN A 1 196 ? 48.543 44.841 34.261 1.00 20.59 191 GLN A O 1
ATOM 1571 N N . ALA A 1 197 ? 46.958 46.241 35.029 1.00 17.95 192 ALA A N 1
ATOM 1572 C CA . ALA A 1 197 ? 47.098 47.101 33.856 1.00 20.64 192 ALA A CA 1
ATOM 1573 C C . ALA A 1 197 ? 48.463 47.780 33.841 1.00 22.58 192 ALA A C 1
ATOM 1574 O O . ALA A 1 197 ? 49.078 47.915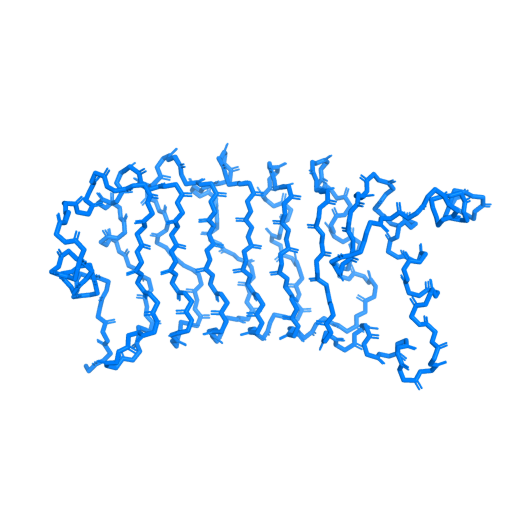 32.778 1.00 27.00 192 ALA A O 1
ATOM 1576 N N . ASN A 1 198 ? 48.965 48.182 35.012 1.00 21.80 193 ASN A N 1
ATOM 1577 C CA . ASN A 1 198 ? 50.272 48.842 35.084 1.00 24.41 193 ASN A CA 1
ATOM 1578 C C . ASN A 1 198 ? 51.396 47.896 34.695 1.00 27.65 193 ASN A C 1
ATOM 1579 O O . ASN A 1 198 ? 52.283 48.256 33.914 1.00 31.13 193 ASN A O 1
ATOM 1584 N N . VAL A 1 199 ? 51.410 46.698 35.285 1.00 26.68 194 VAL A N 1
ATOM 1585 C CA . VAL A 1 199 ? 52.526 45.790 35.055 1.00 31.07 194 VAL A CA 1
ATOM 1586 C C . VAL A 1 199 ? 52.545 45.325 33.608 1.00 34.95 194 VAL A C 1
ATOM 1587 O O . VAL A 1 199 ? 53.575 44.831 33.138 1.00 38.35 194 VAL A O 1
ATOM 1591 N N . ALA A 1 200 ? 51.453 45.528 32.867 1.00 35.85 195 ALA A N 1
ATOM 1592 C CA . ALA A 1 200 ? 51.418 45.211 31.444 1.00 43.40 195 ALA A CA 1
ATOM 1593 C C . ALA A 1 200 ? 51.616 46.434 30.553 1.00 52.15 195 ALA A C 1
ATOM 1594 O O . ALA A 1 200 ? 52.288 46.337 29.518 1.00 58.86 195 ALA A O 1
ATOM 1596 N N . ARG A 1 201 ? 51.033 47.575 30.921 1.00 52.21 196 ARG A N 1
ATOM 1597 C CA . ARG A 1 201 ? 51.126 48.825 30.149 1.00 54.84 196 ARG A CA 1
ATOM 1598 C C . ARG A 1 201 ? 52.571 49.327 29.988 1.00 60.93 196 ARG A C 1
ATOM 1599 O O . ARG A 1 201 ? 53.540 48.664 30.380 1.00 61.18 196 ARG A O 1
#

Radius of gyration: 17.64 Å; Cα contacts (8 Å, |Δi|>4): 488; chains: 1; bounding box: 50×45×28 Å

B-factor: mean 20.31, std 9.54, range [8.42, 64.63]

Nearest PDB structures (foldseek):
  8glv-assembly1_Gg  TM=9.947E-01  e=7.997E-32  Chlamydomonas reinhardtii
  8j07-assembly1_q3  TM=9.444E-01  e=4.384E-21  Homo sapiens
  7k5b-assembly1_Q  TM=9.309E-01  e=1.069E-19  Tetrahymena thermophila
  8bx8-assembly1_Q  TM=9.353E-01  e=1.855E-19  Tetrahymena thermophila
  7k58-assembly1_Q  TM=9.308E-01  e=2.001E-17  Tetrahymena thermophila